Protein AF-A0A7S2VWP5-F1 (afdb_monomer_lite)

Structure (mmCIF, N/CA/C/O backbone):
data_AF-A0A7S2VWP5-F1
#
_entry.id   AF-A0A7S2VWP5-F1
#
loop_
_atom_site.group_PDB
_atom_site.id
_atom_site.type_symbol
_atom_site.label_atom_id
_atom_site.label_alt_id
_atom_site.label_comp_id
_atom_site.label_asym_id
_atom_site.label_entity_id
_atom_site.label_seq_id
_atom_site.pdbx_PDB_ins_code
_atom_site.Cartn_x
_atom_site.Cartn_y
_atom_site.Cartn_z
_atom_site.occupancy
_atom_site.B_iso_or_equiv
_atom_site.auth_seq_id
_atom_site.auth_comp_id
_atom_site.auth_asym_id
_atom_site.auth_atom_id
_atom_site.pdbx_PDB_model_num
ATOM 1 N N . ALA A 1 1 ? -21.764 -23.807 21.136 1.00 61.16 1 ALA A N 1
ATOM 2 C CA . ALA A 1 1 ? -20.560 -23.371 21.882 1.00 61.16 1 ALA A CA 1
ATOM 3 C C . ALA A 1 1 ? -19.356 -23.056 20.977 1.00 61.16 1 ALA A C 1
ATOM 5 O O . ALA A 1 1 ? -19.237 -21.916 20.559 1.00 61.16 1 ALA A O 1
ATOM 6 N N . GLN A 1 2 ? -18.467 -24.003 20.623 1.00 62.91 2 GLN A N 1
ATOM 7 C CA . GLN A 1 2 ? -17.215 -23.673 19.894 1.00 62.91 2 GLN A CA 1
ATOM 8 C C . GLN A 1 2 ? -17.427 -23.102 18.478 1.00 62.91 2 GLN A C 1
ATOM 10 O O . GLN A 1 2 ? -16.703 -22.196 18.070 1.00 62.91 2 GLN A O 1
ATOM 15 N N . LYS A 1 3 ? -18.418 -23.611 17.729 1.00 72.19 3 LYS A N 1
ATOM 16 C CA . LYS A 1 3 ? -18.753 -23.098 16.387 1.00 72.19 3 LYS A CA 1
ATOM 17 C C . LYS A 1 3 ? -19.324 -21.675 16.440 1.00 72.19 3 LYS A C 1
ATOM 19 O O . LYS A 1 3 ? -18.819 -20.809 15.739 1.00 72.19 3 LYS A O 1
ATOM 24 N N . GLU A 1 4 ? -20.276 -21.422 17.338 1.00 74.62 4 GLU A N 1
ATOM 25 C CA . GLU A 1 4 ? -20.843 -20.080 17.562 1.00 74.62 4 GLU A CA 1
ATOM 26 C C . GLU A 1 4 ? -19.784 -19.079 18.028 1.00 74.62 4 GLU A C 1
ATOM 28 O O . GLU A 1 4 ? -19.707 -17.979 17.497 1.00 74.62 4 GLU A O 1
ATOM 33 N N . GLY A 1 5 ? -18.904 -19.464 18.960 1.00 75.06 5 GLY A N 1
ATOM 34 C CA . GLY A 1 5 ? -17.819 -18.588 19.411 1.00 75.06 5 GLY A CA 1
ATOM 35 C C . GLY A 1 5 ? -16.873 -18.181 18.276 1.00 75.06 5 GLY A C 1
ATOM 36 O O . GLY A 1 5 ? -16.405 -17.043 18.230 1.00 75.06 5 GLY A O 1
ATOM 37 N N . ARG A 1 6 ? -16.634 -19.081 17.313 1.00 77.75 6 ARG A N 1
ATOM 38 C CA . ARG A 1 6 ? -15.824 -18.791 16.124 1.00 77.75 6 ARG A CA 1
ATOM 39 C C . ARG A 1 6 ? -16.528 -17.833 15.164 1.00 77.75 6 ARG A C 1
ATOM 41 O O . ARG A 1 6 ? -15.867 -16.950 14.628 1.00 77.75 6 ARG A O 1
ATOM 48 N N . GLU A 1 7 ? -17.834 -17.978 14.958 1.00 81.88 7 GLU A N 1
ATOM 49 C CA . GLU A 1 7 ? -18.623 -17.056 14.128 1.00 81.88 7 GLU A CA 1
ATOM 50 C C . GLU A 1 7 ? -18.705 -15.657 14.745 1.00 81.88 7 GLU A C 1
ATOM 52 O O . GLU A 1 7 ? -18.471 -14.662 14.056 1.00 81.88 7 GLU A O 1
ATOM 57 N N . ILE A 1 8 ? -18.944 -15.585 16.056 1.00 81.06 8 ILE A N 1
ATOM 58 C CA . ILE A 1 8 ? -18.982 -14.334 16.817 1.00 81.06 8 ILE A CA 1
ATOM 59 C C . ILE A 1 8 ? -17.625 -13.614 16.727 1.00 81.06 8 ILE A C 1
ATOM 61 O O . ILE A 1 8 ? -17.580 -12.419 16.434 1.00 81.06 8 ILE A O 1
ATOM 65 N N . GLY A 1 9 ? -16.510 -14.331 16.912 1.00 78.56 9 GLY A N 1
ATOM 66 C CA . GLY A 1 9 ? -15.163 -13.761 16.778 1.00 78.56 9 GLY A CA 1
ATOM 67 C C . GLY A 1 9 ? -14.791 -13.371 15.339 1.00 78.56 9 GLY A C 1
ATOM 68 O O . GLY A 1 9 ? -14.166 -12.334 15.112 1.00 78.56 9 GLY A O 1
ATOM 69 N N . ALA A 1 10 ? -15.206 -14.156 14.340 1.00 80.19 10 ALA A N 1
ATOM 70 C CA . ALA A 1 10 ? -14.965 -13.839 12.930 1.00 80.19 10 ALA A CA 1
ATOM 71 C C . ALA A 1 10 ? -15.691 -12.556 12.499 1.00 80.19 10 ALA A C 1
ATOM 73 O O . ALA A 1 10 ? -15.147 -11.756 11.737 1.00 80.19 10 ALA A O 1
ATOM 74 N N . ARG A 1 11 ? -16.893 -12.318 13.030 1.00 81.75 11 ARG A N 1
ATOM 75 C CA . ARG A 1 11 ? -17.675 -11.105 12.766 1.00 81.75 11 ARG A CA 1
ATOM 76 C C . ARG A 1 11 ? -17.042 -9.840 13.336 1.00 81.75 11 ARG A C 1
ATOM 78 O O . ARG A 1 11 ? -17.094 -8.815 12.663 1.00 81.75 11 ARG A O 1
ATOM 85 N N . LEU A 1 12 ? -16.365 -9.916 14.485 1.00 81.00 12 LEU A N 1
ATOM 86 C CA . LEU A 1 12 ? -15.546 -8.804 14.989 1.00 81.00 12 LEU A CA 1
ATOM 87 C C . LEU A 1 12 ? -14.451 -8.423 13.981 1.00 81.00 12 LEU A C 1
ATOM 89 O O . LEU A 1 12 ? -14.233 -7.246 13.732 1.00 81.00 12 LEU A O 1
ATOM 93 N N . THR A 1 13 ? -13.813 -9.414 13.349 1.00 77.50 13 THR A N 1
ATOM 94 C CA . THR A 1 13 ? -12.751 -9.179 12.351 1.00 77.50 13 THR A CA 1
ATOM 95 C C . THR A 1 13 ? -13.294 -8.551 11.060 1.00 77.50 13 THR A C 1
ATOM 97 O O . THR A 1 13 ? -12.594 -7.779 10.416 1.00 77.50 13 THR A O 1
ATOM 100 N N . GLN A 1 14 ? -14.538 -8.853 10.679 1.00 77.19 14 GLN A N 1
ATOM 101 C CA . GLN A 1 14 ? -15.199 -8.209 9.537 1.00 77.19 14 GLN A CA 1
ATOM 102 C C . GLN A 1 14 ? -15.573 -6.758 9.852 1.00 77.19 14 GLN A C 1
ATOM 104 O O . GLN A 1 14 ? -15.210 -5.861 9.102 1.00 77.19 14 GLN A O 1
ATOM 109 N N . LEU A 1 15 ? -16.229 -6.519 10.991 1.00 78.25 15 LEU A N 1
ATOM 110 C CA . LEU A 1 15 ? -16.628 -5.175 11.428 1.00 78.25 15 LEU A CA 1
ATOM 111 C C . LEU A 1 15 ? -15.424 -4.268 11.714 1.00 78.25 15 LEU A C 1
ATOM 113 O O . LEU A 1 15 ? -15.508 -3.055 11.559 1.00 78.25 15 LEU A O 1
ATOM 117 N N . TYR A 1 16 ? -14.292 -4.868 12.076 1.00 74.69 16 TYR A N 1
ATOM 118 C CA . TYR A 1 16 ? -12.991 -4.221 12.190 1.00 74.69 16 TYR A CA 1
ATOM 119 C C . TYR A 1 16 ? -12.497 -3.592 10.873 1.00 74.69 16 TYR A C 1
ATOM 121 O O . TYR A 1 16 ? -11.803 -2.582 10.927 1.00 74.69 16 TYR A O 1
ATOM 129 N N . ILE A 1 17 ? -12.849 -4.138 9.700 1.00 69.62 17 ILE A N 1
ATOM 130 C CA . ILE A 1 17 ? -12.459 -3.560 8.396 1.00 69.62 17 ILE A CA 1
ATOM 131 C C . ILE A 1 17 ? -13.235 -2.263 8.118 1.00 69.62 17 ILE A C 1
ATOM 133 O O . ILE A 1 17 ? -12.687 -1.336 7.527 1.00 69.62 17 ILE A O 1
ATOM 137 N N . ASP A 1 18 ? -14.481 -2.189 8.588 1.00 75.25 18 ASP A N 1
ATOM 138 C CA . ASP A 1 18 ? -15.403 -1.077 8.326 1.00 75.25 18 ASP A CA 1
ATOM 139 C C . ASP A 1 18 ? -15.371 0.018 9.412 1.00 75.25 18 ASP A C 1
ATOM 141 O O . ASP A 1 18 ? -16.079 1.024 9.311 1.00 75.25 18 ASP A O 1
ATOM 145 N N . ALA A 1 19 ? -14.609 -0.174 10.490 1.00 75.75 19 ALA A N 1
ATOM 146 C CA . ALA A 1 19 ? -14.564 0.734 11.634 1.00 75.75 19 ALA A CA 1
ATOM 147 C C . ALA A 1 19 ? -13.360 1.685 11.583 1.00 75.75 19 ALA A C 1
ATOM 149 O O . ALA A 1 19 ? -12.263 1.310 11.171 1.00 75.75 19 ALA A O 1
ATOM 150 N N . VAL A 1 20 ? -13.555 2.921 12.057 1.00 73.38 20 VAL A N 1
ATOM 151 C CA . VAL A 1 20 ? -12.504 3.953 12.091 1.00 73.38 20 VAL A CA 1
ATOM 152 C C . VAL A 1 20 ? -11.667 3.864 13.370 1.00 73.38 20 VAL A C 1
ATOM 154 O O . VAL A 1 20 ? -10.513 4.291 13.383 1.00 73.38 20 VAL A O 1
ATOM 157 N N . SER A 1 21 ? -12.211 3.277 14.442 1.00 78.75 21 SER A N 1
ATOM 158 C CA . SER A 1 21 ? -11.509 3.025 15.710 1.00 78.75 21 SER A CA 1
ATOM 159 C C . SER A 1 21 ? -11.767 1.607 16.238 1.00 78.75 21 SER A C 1
ATOM 161 O O . SER A 1 21 ? -12.777 0.983 15.912 1.00 78.75 21 SER A O 1
ATOM 163 N N . ALA A 1 22 ? -10.856 1.095 17.073 1.00 80.94 22 ALA A N 1
ATOM 164 C CA . ALA A 1 22 ? -11.015 -0.207 17.720 1.00 80.94 22 ALA A CA 1
ATOM 165 C C . ALA A 1 22 ? -12.223 -0.208 18.669 1.00 80.94 22 ALA A C 1
ATOM 167 O O . ALA A 1 22 ? -12.958 -1.189 18.713 1.00 80.94 22 ALA A O 1
ATOM 168 N N . ASP A 1 23 ? -12.463 0.905 19.367 1.00 82.81 23 ASP A N 1
ATOM 169 C CA . ASP A 1 23 ? -13.655 1.101 20.193 1.00 82.81 23 ASP A CA 1
ATOM 170 C C . ASP A 1 23 ? -14.940 1.039 19.362 1.00 82.81 23 ASP A C 1
ATOM 172 O O . ASP A 1 23 ? -15.860 0.309 19.717 1.00 82.81 23 ASP A O 1
ATOM 176 N N . GLU A 1 24 ? -14.980 1.705 18.205 1.00 85.44 24 GLU A N 1
ATOM 177 C CA . GLU A 1 24 ? -16.135 1.653 17.301 1.00 85.44 24 GLU A CA 1
ATOM 178 C C . GLU A 1 24 ? -16.368 0.242 16.736 1.00 85.44 24 GLU A C 1
ATOM 180 O O . GLU A 1 24 ? -17.514 -0.195 16.615 1.00 85.44 24 GLU A O 1
ATOM 185 N N . ALA A 1 25 ? -15.299 -0.493 16.408 1.00 83.94 25 ALA A N 1
ATOM 186 C CA . ALA A 1 25 ? -15.395 -1.877 15.942 1.00 83.94 25 ALA A CA 1
ATOM 187 C C . ALA A 1 25 ? -16.018 -2.784 17.010 1.00 83.94 25 ALA A C 1
ATOM 189 O O . ALA A 1 25 ? -16.896 -3.598 16.709 1.00 83.94 25 ALA A O 1
ATOM 190 N N . VAL A 1 26 ? -15.579 -2.621 18.262 1.00 85.50 26 VAL A N 1
ATOM 191 C CA . VAL A 1 26 ? -16.114 -3.364 19.403 1.00 85.50 26 VAL A CA 1
ATOM 192 C C . VAL A 1 26 ? -17.553 -2.946 19.674 1.00 85.50 26 VAL A C 1
ATOM 194 O O . VAL A 1 26 ? -18.400 -3.821 19.802 1.00 85.50 26 VAL A O 1
ATOM 197 N N . ASP A 1 27 ? -17.880 -1.656 19.663 1.00 84.94 27 ASP A N 1
ATOM 198 C CA . ASP A 1 27 ? -19.249 -1.183 19.881 1.00 84.94 27 ASP A CA 1
ATOM 199 C C . ASP A 1 27 ? -20.214 -1.735 18.814 1.00 84.94 27 ASP A C 1
ATOM 201 O O . ASP A 1 27 ? -21.252 -2.307 19.161 1.00 84.94 27 ASP A O 1
ATOM 205 N N . LYS A 1 28 ? -19.840 -1.699 17.526 1.00 84.69 28 LYS A N 1
ATOM 206 C CA . LYS A 1 28 ? -20.619 -2.328 16.439 1.00 84.69 28 LYS A CA 1
ATOM 207 C C . LYS A 1 28 ? -20.766 -3.840 16.627 1.00 84.69 28 LYS A C 1
ATOM 209 O O . LYS A 1 28 ? -21.840 -4.385 16.382 1.00 84.69 28 LYS A O 1
ATOM 214 N N . TRP A 1 29 ? -19.712 -4.524 17.071 1.00 87.00 29 TRP A N 1
ATOM 215 C CA . TRP A 1 29 ? -19.749 -5.963 17.335 1.00 87.00 29 TRP A CA 1
ATOM 216 C C . TRP A 1 29 ? -20.660 -6.319 18.513 1.00 87.00 29 TRP A C 1
ATOM 218 O O . TRP A 1 29 ? -21.445 -7.260 18.414 1.00 87.00 29 TRP A O 1
ATOM 228 N N . THR A 1 30 ? -20.622 -5.538 19.593 1.00 84.50 30 THR A N 1
ATOM 229 C CA . THR A 1 30 ? -21.516 -5.731 20.743 1.00 84.50 30 THR A CA 1
ATOM 230 C C . THR A 1 30 ? -22.974 -5.465 20.393 1.00 84.50 30 THR A C 1
ATOM 232 O O . THR A 1 30 ? -23.841 -6.215 20.827 1.00 84.50 30 THR A O 1
ATOM 235 N N . GLY A 1 31 ? -23.249 -4.471 19.542 1.00 83.19 31 GLY A N 1
ATOM 236 C CA . GLY A 1 31 ? -24.597 -4.212 19.034 1.00 83.19 31 GLY A CA 1
ATOM 237 C C . GLY A 1 31 ? -25.116 -5.294 18.081 1.00 83.19 31 GLY A C 1
ATOM 238 O O . GLY A 1 31 ? -26.323 -5.485 17.969 1.00 83.19 31 GLY A O 1
ATOM 239 N N . ALA A 1 32 ? -24.224 -6.030 17.411 1.00 84.06 32 ALA A N 1
ATOM 240 C CA . ALA A 1 32 ? -24.596 -7.123 16.514 1.00 84.06 32 ALA A CA 1
ATOM 241 C C . ALA A 1 32 ? -24.944 -8.430 17.252 1.00 84.06 32 ALA A C 1
ATOM 243 O O . ALA A 1 32 ? -25.645 -9.273 16.690 1.00 84.06 32 ALA A O 1
ATOM 244 N N . PHE A 1 33 ? -24.467 -8.613 18.491 1.00 84.62 33 PHE A N 1
ATOM 245 C CA . PHE A 1 33 ? -24.654 -9.843 19.262 1.00 84.62 33 PHE A CA 1
ATOM 246 C C . PHE A 1 33 ? -25.148 -9.556 20.689 1.00 84.62 33 PHE A C 1
ATOM 248 O O . PHE A 1 33 ? -24.328 -9.292 21.572 1.00 84.62 33 PHE A O 1
ATOM 255 N N . PRO A 1 34 ? -26.456 -9.713 20.973 1.00 79.81 34 PRO A N 1
ATOM 256 C CA . PRO A 1 34 ? -27.006 -9.463 22.310 1.00 79.81 34 PRO A CA 1
ATOM 257 C C . PRO A 1 34 ? -26.382 -10.365 23.391 1.00 79.81 34 PRO A C 1
ATOM 259 O O . PRO A 1 34 ? -26.144 -9.918 24.505 1.00 79.81 34 PRO A O 1
ATOM 262 N N . VAL A 1 35 ? -25.983 -11.594 23.038 1.00 81.56 35 VAL A N 1
ATOM 263 C CA . VAL A 1 35 ? -25.273 -12.525 23.943 1.00 81.56 35 VAL A CA 1
ATOM 264 C C . VAL A 1 35 ? -23.940 -11.951 24.441 1.00 81.56 35 VAL A C 1
ATOM 266 O O . VAL A 1 35 ? -23.551 -12.149 25.589 1.00 81.56 35 VAL A O 1
ATOM 269 N N . VAL A 1 36 ? -23.222 -11.231 23.577 1.00 81.81 36 VAL A N 1
ATOM 270 C CA . VAL A 1 36 ? -21.953 -10.583 23.931 1.00 81.81 36 VAL A CA 1
ATOM 271 C C . VAL A 1 36 ? -22.214 -9.344 24.785 1.00 81.81 36 VAL A C 1
ATOM 273 O O . VAL A 1 36 ? -21.458 -9.064 25.713 1.00 81.81 36 VAL A O 1
ATOM 276 N N . GLN A 1 37 ? -23.289 -8.617 24.488 1.00 83.00 37 GLN A N 1
ATOM 277 C CA . GLN A 1 37 ? -23.702 -7.441 25.242 1.00 83.00 37 GLN A CA 1
ATOM 278 C C . GLN A 1 37 ? -24.067 -7.790 26.692 1.00 83.00 37 GLN A C 1
ATOM 280 O O . GLN A 1 37 ? -23.581 -7.125 27.607 1.00 83.00 37 GLN A O 1
ATOM 285 N N . ASP A 1 38 ? -24.849 -8.850 26.905 1.00 83.25 38 ASP A N 1
ATOM 286 C CA . ASP A 1 38 ? -25.200 -9.337 28.244 1.00 83.25 38 ASP A CA 1
ATOM 287 C C . ASP A 1 38 ? -23.945 -9.777 29.012 1.00 83.25 38 ASP A C 1
ATOM 289 O O . ASP A 1 38 ? -23.725 -9.369 30.151 1.00 83.25 38 ASP A O 1
ATOM 293 N N . PHE A 1 39 ? -23.036 -10.495 28.346 1.00 85.06 39 PHE A N 1
ATOM 294 C CA . PHE A 1 39 ? -21.768 -10.909 28.946 1.00 85.06 39 PHE A CA 1
ATOM 295 C C . PHE A 1 39 ? -20.871 -9.727 29.352 1.00 85.06 39 PHE A C 1
ATOM 297 O O . PHE A 1 39 ? -20.251 -9.760 30.415 1.00 85.06 39 PHE A O 1
ATOM 304 N N . ILE A 1 40 ? -20.801 -8.674 28.530 1.00 83.94 40 ILE A N 1
ATOM 305 C CA . ILE A 1 40 ? -20.053 -7.442 28.839 1.00 83.94 40 ILE A CA 1
ATOM 306 C C . ILE A 1 40 ? -20.691 -6.678 29.994 1.00 83.94 40 ILE A C 1
ATOM 308 O O . ILE A 1 40 ? -19.976 -6.079 30.798 1.00 83.94 40 ILE A O 1
ATOM 312 N N . ARG A 1 41 ? -22.023 -6.687 30.081 1.00 82.38 41 ARG A N 1
ATOM 313 C CA . ARG A 1 41 ? -22.749 -6.050 31.178 1.00 82.38 41 ARG A CA 1
ATOM 314 C C . ARG A 1 41 ? -22.419 -6.714 32.512 1.00 82.38 41 ARG A C 1
ATOM 316 O O . ARG A 1 41 ? -22.185 -6.008 33.489 1.00 82.38 41 ARG A O 1
ATOM 323 N N . ASP A 1 42 ? -22.324 -8.039 32.515 1.00 85.50 42 ASP A N 1
ATOM 324 C CA . ASP A 1 42 ? -21.932 -8.819 33.690 1.00 85.50 42 ASP A CA 1
ATOM 325 C C . ASP A 1 42 ? -20.422 -8.723 33.977 1.00 85.50 42 ASP A C 1
ATOM 327 O O . ASP A 1 42 ? -19.987 -8.825 35.122 1.00 85.50 42 ASP A O 1
ATOM 331 N N . ASN A 1 43 ? -19.605 -8.489 32.944 1.00 81.69 43 ASN A N 1
ATOM 332 C CA . ASN A 1 43 ? -18.146 -8.435 33.023 1.00 81.69 43 ASN A CA 1
ATOM 333 C C . ASN A 1 43 ? -17.589 -7.164 32.367 1.00 81.69 43 ASN A C 1
ATOM 335 O O . ASN A 1 43 ? -17.039 -7.202 31.264 1.00 81.69 43 ASN A O 1
ATOM 339 N N . MET A 1 44 ? -17.643 -6.037 33.086 1.00 80.25 44 MET A N 1
ATOM 340 C CA . MET A 1 44 ? -17.152 -4.730 32.610 1.00 80.25 44 MET A CA 1
ATOM 341 C C . MET A 1 44 ? -15.702 -4.748 32.090 1.00 80.25 44 MET A C 1
ATOM 343 O O . MET A 1 44 ? -15.360 -3.994 31.179 1.00 80.25 44 MET A O 1
ATOM 347 N N . TRP A 1 45 ? -14.844 -5.619 32.633 1.00 86.19 45 TRP A N 1
ATOM 348 C CA . TRP A 1 45 ? -13.445 -5.755 32.210 1.00 86.19 45 TRP A CA 1
ATOM 349 C C . TRP A 1 45 ? -13.298 -6.314 30.786 1.00 86.19 45 TRP A C 1
ATOM 351 O O . TRP A 1 45 ? -12.308 -6.030 30.105 1.00 86.19 45 TRP A O 1
ATOM 361 N N . PHE A 1 46 ? -14.278 -7.094 30.317 1.00 87.06 46 PHE A N 1
ATOM 362 C CA . PHE A 1 46 ? -14.196 -7.793 29.040 1.00 87.06 46 PHE A CA 1
ATOM 363 C C . PHE A 1 46 ? -14.204 -6.823 27.858 1.00 87.06 46 PHE A C 1
ATOM 365 O O . PHE A 1 46 ? -13.464 -7.033 26.898 1.00 87.06 46 PHE A O 1
ATOM 372 N N . LYS A 1 47 ? -14.948 -5.709 27.947 1.00 85.25 47 LYS A N 1
ATOM 373 C CA . LYS A 1 47 ? -14.942 -4.673 26.902 1.00 85.25 47 LYS A CA 1
ATOM 374 C C . LYS A 1 47 ? -13.526 -4.141 26.664 1.00 85.25 47 LYS A C 1
ATOM 376 O O . LYS A 1 47 ? -13.024 -4.207 25.544 1.00 85.25 47 LYS A O 1
ATOM 381 N N . SER A 1 48 ? -12.853 -3.690 27.723 1.00 86.62 48 SER A N 1
ATOM 382 C CA . SER A 1 48 ? -11.488 -3.148 27.644 1.00 86.62 48 SER A CA 1
ATOM 383 C C . SER A 1 48 ? -10.471 -4.178 27.143 1.00 86.62 48 SER A C 1
ATOM 385 O O . SER A 1 48 ? -9.533 -3.838 26.415 1.00 86.62 48 SER A O 1
ATOM 387 N N . PHE A 1 49 ? -10.666 -5.451 27.491 1.00 88.38 49 PHE A N 1
ATOM 388 C CA . PHE A 1 49 ? -9.851 -6.550 26.984 1.00 88.38 49 PHE A CA 1
ATOM 389 C C . PHE A 1 49 ? -10.013 -6.740 25.467 1.00 88.38 49 PHE A C 1
ATOM 391 O O . PHE A 1 49 ? -9.015 -6.792 24.747 1.00 88.38 49 PHE A O 1
ATOM 398 N N . VAL A 1 50 ? -11.250 -6.779 24.959 1.00 87.50 50 VAL A N 1
ATOM 399 C CA . VAL A 1 50 ? -11.514 -6.944 23.519 1.00 87.50 50 VAL A CA 1
ATOM 400 C C . VAL A 1 50 ? -11.031 -5.729 22.720 1.00 87.50 50 VAL A C 1
ATOM 402 O O . VAL A 1 50 ? -10.450 -5.904 21.648 1.00 87.50 50 VAL A O 1
ATOM 405 N N . VAL A 1 51 ? -11.171 -4.508 23.248 1.00 88.31 51 VAL A N 1
ATOM 406 C CA . VAL A 1 51 ? -10.595 -3.298 22.630 1.00 88.31 51 VAL A CA 1
ATOM 407 C C . VAL A 1 51 ? -9.073 -3.424 22.513 1.00 88.31 51 VAL A C 1
ATOM 409 O O . VAL A 1 51 ? -8.509 -3.204 21.441 1.00 88.31 51 VAL A O 1
ATOM 412 N N . SER A 1 52 ? -8.402 -3.879 23.576 1.00 88.06 52 SER A N 1
ATOM 413 C CA . SER A 1 52 ? -6.949 -4.095 23.575 1.00 88.06 52 SER A CA 1
ATOM 414 C C . SER A 1 52 ? -6.513 -5.158 22.559 1.00 88.06 52 SER A C 1
ATOM 416 O O . SER A 1 52 ? -5.536 -4.957 21.835 1.00 88.06 52 SER A O 1
ATOM 418 N N . LEU A 1 53 ? -7.249 -6.270 22.451 1.00 87.56 53 LEU A N 1
ATOM 419 C CA . LEU A 1 53 ? -7.005 -7.296 21.431 1.00 87.56 53 LEU A CA 1
ATOM 420 C C . LEU A 1 53 ? -7.187 -6.748 20.013 1.00 87.56 53 LEU A C 1
ATOM 422 O O . LEU A 1 53 ? -6.370 -7.026 19.135 1.00 87.56 53 LEU A O 1
ATOM 426 N N . THR A 1 54 ? -8.227 -5.945 19.798 1.00 85.31 54 THR A N 1
ATOM 427 C CA . THR A 1 54 ? -8.527 -5.334 18.499 1.00 85.31 54 THR A CA 1
ATOM 428 C C . THR A 1 54 ? -7.413 -4.368 18.084 1.00 85.31 54 THR A C 1
ATOM 430 O O . THR A 1 54 ? -6.954 -4.415 16.944 1.00 85.31 54 THR A O 1
ATOM 433 N N . LEU A 1 55 ? -6.874 -3.578 19.021 1.00 84.94 55 LEU A N 1
ATOM 434 C CA . LEU A 1 55 ? -5.702 -2.721 18.794 1.00 84.94 55 LEU A CA 1
ATOM 435 C C . LEU A 1 55 ? -4.436 -3.523 18.448 1.00 84.94 55 LEU A C 1
ATOM 437 O O . LEU A 1 55 ? -3.701 -3.163 17.524 1.00 84.94 55 LEU A O 1
ATOM 441 N N . GLN A 1 56 ? -4.170 -4.622 19.162 1.00 84.69 56 GLN A N 1
ATOM 442 C CA . GLN A 1 56 ? -3.029 -5.495 18.864 1.00 84.69 56 GLN A CA 1
ATOM 443 C C . GLN A 1 56 ? -3.155 -6.151 17.485 1.00 84.69 56 GLN A C 1
ATOM 445 O O . GLN A 1 56 ? -2.173 -6.210 16.736 1.00 84.69 56 GLN A O 1
ATOM 450 N N . LEU A 1 57 ? -4.361 -6.605 17.129 1.00 83.06 57 LEU A N 1
ATOM 451 C CA . LEU A 1 57 ? -4.662 -7.123 15.800 1.00 83.06 57 LEU A CA 1
ATOM 452 C C . LEU A 1 57 ? -4.403 -6.049 14.740 1.00 83.06 57 LEU A C 1
ATOM 454 O O . LEU A 1 57 ? -3.739 -6.339 13.745 1.00 83.06 57 LEU A O 1
ATOM 458 N N . TRP A 1 58 ? -4.817 -4.805 14.997 1.00 79.62 58 TRP A N 1
ATOM 459 C CA . TRP A 1 58 ? -4.597 -3.685 14.084 1.00 79.62 58 TRP A CA 1
ATOM 460 C C . TRP A 1 58 ? -3.131 -3.450 13.783 1.00 79.62 58 TRP A C 1
ATOM 462 O O . TRP A 1 58 ? -2.722 -3.390 12.624 1.00 79.62 58 TRP A O 1
ATOM 472 N N . ARG A 1 59 ? -2.319 -3.391 14.838 1.00 78.56 59 ARG A N 1
ATOM 473 C CA . ARG A 1 59 ? -0.877 -3.212 14.711 1.00 78.56 59 ARG A CA 1
ATOM 474 C C . ARG A 1 59 ? -0.244 -4.359 13.925 1.00 78.56 59 ARG A C 1
ATOM 476 O O . ARG A 1 59 ? 0.599 -4.115 13.068 1.00 78.56 59 ARG A O 1
ATOM 483 N N . LYS A 1 60 ? -0.661 -5.604 14.169 1.00 80.38 60 LYS A N 1
ATOM 484 C CA . LYS A 1 60 ? -0.146 -6.778 13.448 1.00 80.38 60 LYS A CA 1
ATOM 485 C C . LYS A 1 60 ? -0.540 -6.768 11.968 1.00 80.38 60 LYS A C 1
ATOM 487 O O . LYS A 1 60 ? 0.301 -7.046 11.113 1.00 80.38 60 LYS A O 1
ATOM 492 N N . VAL A 1 61 ? -1.790 -6.426 11.655 1.00 75.44 61 VAL A N 1
ATOM 493 C CA . VAL A 1 61 ? -2.278 -6.312 10.273 1.00 75.44 61 VAL A CA 1
ATOM 494 C C . VAL A 1 61 ? -1.555 -5.180 9.543 1.00 75.44 61 VAL A C 1
ATOM 496 O O . VAL A 1 61 ? -1.040 -5.421 8.452 1.00 75.44 61 VAL A O 1
ATOM 499 N N . ALA A 1 62 ? -1.421 -4.001 10.158 1.00 74.12 62 ALA A N 1
ATOM 500 C CA . ALA A 1 62 ? -0.679 -2.872 9.594 1.00 74.12 62 ALA A CA 1
ATOM 501 C C . ALA A 1 62 ? 0.775 -3.253 9.283 1.00 74.12 62 ALA A C 1
ATOM 503 O O . ALA A 1 62 ? 1.225 -3.064 8.156 1.00 74.12 62 ALA A O 1
ATOM 504 N N . LEU A 1 63 ? 1.471 -3.896 10.225 1.00 73.94 63 LEU A N 1
ATOM 505 C CA . LEU A 1 63 ? 2.833 -4.395 10.010 1.00 73.94 63 LEU A CA 1
ATOM 506 C C . LEU A 1 63 ? 2.914 -5.399 8.851 1.00 73.94 63 LEU A C 1
ATOM 508 O O . LEU A 1 63 ? 3.848 -5.344 8.060 1.00 73.94 63 LEU A O 1
ATOM 512 N N . SER A 1 64 ? 1.932 -6.294 8.707 1.00 75.31 64 SER A N 1
ATOM 513 C CA . SER A 1 64 ? 1.914 -7.272 7.608 1.00 75.31 64 SER A CA 1
ATOM 514 C C . SER A 1 64 ? 1.691 -6.637 6.231 1.00 75.31 64 SER A C 1
ATOM 516 O O . SER A 1 64 ? 2.220 -7.114 5.226 1.00 75.31 64 SER A O 1
ATOM 518 N N . VAL A 1 65 ? 0.879 -5.578 6.164 1.00 76.94 65 VAL A N 1
ATOM 519 C CA . VAL A 1 65 ? 0.638 -4.826 4.928 1.00 76.94 65 VAL A CA 1
ATOM 520 C C . VAL A 1 65 ? 1.885 -4.019 4.589 1.00 76.94 65 VAL A C 1
ATOM 522 O O . VAL A 1 65 ? 2.383 -4.132 3.475 1.00 76.94 65 VAL A O 1
ATOM 525 N N . GLN A 1 66 ? 2.448 -3.304 5.566 1.00 73.19 66 GLN A N 1
ATOM 526 C CA . GLN A 1 66 ? 3.699 -2.562 5.419 1.00 73.19 66 GLN A CA 1
ATOM 527 C C . GLN A 1 66 ? 4.844 -3.462 4.941 1.00 73.19 66 GLN A C 1
ATOM 529 O O . GLN A 1 66 ? 5.499 -3.136 3.958 1.00 73.19 66 GLN A O 1
ATOM 534 N N . ALA A 1 67 ? 5.052 -4.617 5.580 1.00 73.06 67 ALA A N 1
ATOM 535 C CA . ALA A 1 67 ? 6.110 -5.554 5.210 1.00 73.06 67 ALA A CA 1
ATOM 536 C C . ALA A 1 67 ? 5.976 -6.039 3.759 1.00 73.06 67 ALA A C 1
ATOM 538 O O . ALA A 1 67 ? 6.955 -6.024 3.020 1.00 73.06 67 ALA A O 1
ATOM 539 N N . ARG A 1 68 ? 4.765 -6.413 3.323 1.00 79.06 68 ARG A N 1
ATOM 540 C CA . ARG A 1 68 ? 4.517 -6.846 1.937 1.00 79.06 68 ARG A CA 1
ATOM 541 C C . ARG A 1 68 ? 4.745 -5.724 0.929 1.00 79.06 68 ARG A C 1
ATOM 543 O O . ARG A 1 68 ? 5.331 -5.963 -0.120 1.00 79.06 68 ARG A O 1
ATOM 550 N N . VAL A 1 69 ? 4.299 -4.515 1.254 1.00 75.75 69 VAL A N 1
ATOM 551 C CA . VAL A 1 69 ? 4.437 -3.341 0.387 1.00 75.75 69 VAL A CA 1
ATOM 552 C C . VAL A 1 69 ? 5.907 -2.929 0.243 1.00 75.75 69 VAL A C 1
ATOM 554 O O . VAL A 1 69 ? 6.365 -2.725 -0.878 1.00 75.75 69 VAL A O 1
ATOM 557 N N . TYR A 1 70 ? 6.674 -2.885 1.337 1.00 73.31 70 TYR A N 1
ATOM 558 C CA . TYR A 1 70 ? 8.113 -2.601 1.284 1.00 73.31 70 TYR A CA 1
ATOM 559 C C . TYR A 1 70 ? 8.897 -3.689 0.555 1.00 73.31 70 TYR A C 1
ATOM 561 O O . TYR A 1 70 ? 9.758 -3.370 -0.259 1.00 73.31 70 TYR A O 1
ATOM 569 N N . PHE A 1 71 ? 8.588 -4.960 0.813 1.00 74.62 71 PHE A N 1
ATOM 570 C CA . PHE A 1 71 ? 9.251 -6.071 0.138 1.00 74.62 71 PHE A CA 1
ATOM 571 C C . PHE A 1 71 ? 8.962 -6.063 -1.369 1.00 74.62 71 PHE A C 1
ATOM 573 O O . PHE A 1 71 ? 9.885 -6.168 -2.166 1.00 74.62 71 PHE A O 1
ATOM 580 N N . GLY A 1 72 ? 7.708 -5.836 -1.773 1.00 76.00 72 GLY A N 1
ATOM 581 C CA . GLY A 1 72 ? 7.339 -5.722 -3.187 1.00 76.00 72 GLY A CA 1
ATOM 582 C C . GLY A 1 72 ? 7.974 -4.517 -3.890 1.00 76.00 72 GLY A C 1
ATOM 583 O O . GLY A 1 72 ? 8.380 -4.623 -5.046 1.00 76.00 72 GLY A O 1
ATOM 584 N N . ALA A 1 73 ? 8.107 -3.378 -3.202 1.00 74.69 73 ALA A N 1
ATOM 585 C CA . ALA A 1 73 ? 8.839 -2.227 -3.731 1.00 74.69 73 ALA A CA 1
ATOM 586 C C . ALA A 1 73 ? 10.338 -2.527 -3.885 1.00 74.69 73 ALA A C 1
ATOM 588 O O . ALA A 1 73 ? 10.912 -2.226 -4.927 1.00 74.69 73 ALA A O 1
ATOM 589 N N . PHE A 1 74 ? 10.952 -3.167 -2.886 1.00 73.00 74 PHE A N 1
ATOM 590 C CA . PHE A 1 74 ? 12.358 -3.565 -2.926 1.00 73.00 74 PHE A CA 1
ATOM 591 C C . PHE A 1 74 ? 12.651 -4.532 -4.079 1.00 73.00 74 PHE A C 1
ATOM 593 O O . PHE A 1 74 ? 13.578 -4.296 -4.847 1.00 73.00 74 PHE A O 1
ATOM 600 N N . THR A 1 75 ? 11.833 -5.573 -4.252 1.00 76.69 75 THR A N 1
ATOM 601 C CA . THR A 1 75 ? 11.988 -6.530 -5.357 1.00 76.69 75 THR A CA 1
ATOM 602 C C . THR A 1 75 ? 11.885 -5.857 -6.725 1.00 76.69 75 THR A C 1
ATOM 604 O O . THR A 1 75 ? 12.677 -6.153 -7.605 1.00 76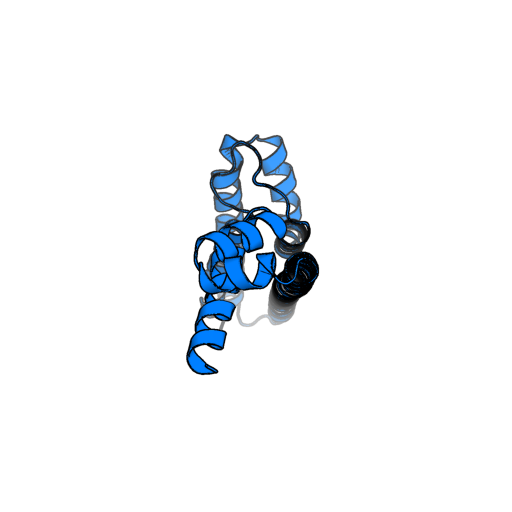.69 75 THR A O 1
ATOM 607 N N . SER A 1 76 ? 10.982 -4.896 -6.893 1.00 75.69 76 SER A N 1
ATOM 608 C CA . SER A 1 76 ? 10.842 -4.158 -8.155 1.00 75.69 76 SER A CA 1
ATOM 609 C C . SER A 1 76 ? 11.987 -3.191 -8.445 1.00 75.69 76 SER A C 1
ATOM 611 O O . SER A 1 76 ? 12.358 -3.005 -9.597 1.00 75.69 76 SER A O 1
ATOM 613 N N . MET A 1 77 ? 12.597 -2.603 -7.415 1.00 72.69 77 MET A N 1
ATOM 614 C CA . MET A 1 77 ? 13.820 -1.820 -7.606 1.00 72.69 77 MET A CA 1
ATOM 615 C C . MET A 1 77 ? 15.002 -2.703 -8.030 1.00 72.69 77 MET A C 1
ATOM 617 O O . MET A 1 77 ? 15.844 -2.257 -8.806 1.00 72.69 77 MET A O 1
ATOM 621 N N . LEU A 1 78 ? 15.076 -3.940 -7.523 1.00 71.88 78 LEU A N 1
ATOM 622 C CA . LEU A 1 78 ? 16.078 -4.917 -7.959 1.00 71.88 78 LEU A CA 1
ATOM 623 C C . LEU A 1 78 ? 15.852 -5.368 -9.403 1.00 71.88 78 LEU A C 1
ATOM 625 O O . LEU A 1 78 ? 16.827 -5.588 -10.118 1.00 71.88 78 LEU A O 1
ATOM 629 N N . ASP A 1 79 ? 14.594 -5.480 -9.822 1.00 75.25 79 ASP A N 1
ATOM 630 C CA . ASP A 1 79 ? 14.228 -5.830 -11.192 1.00 75.25 79 ASP A CA 1
ATOM 631 C C . ASP A 1 79 ? 14.685 -4.749 -12.182 1.00 75.25 79 ASP A C 1
ATOM 633 O O . ASP A 1 79 ? 15.506 -5.022 -13.052 1.00 75.25 79 ASP A O 1
ATOM 637 N N . LEU A 1 80 ? 14.349 -3.479 -11.919 1.00 70.44 80 LEU A N 1
ATOM 638 C CA . LEU A 1 80 ? 14.834 -2.342 -12.713 1.00 70.44 80 LEU A CA 1
ATOM 639 C C . LEU A 1 80 ? 16.373 -2.273 -12.776 1.00 70.44 80 LEU A C 1
ATOM 641 O O . LEU A 1 80 ? 16.955 -1.931 -13.806 1.00 70.44 80 LEU A O 1
ATOM 645 N N . ALA A 1 81 ? 17.058 -2.580 -11.671 1.00 68.62 81 ALA A N 1
ATOM 646 C CA . ALA A 1 81 ? 18.519 -2.633 -11.648 1.00 68.62 81 ALA A CA 1
ATOM 647 C C . ALA A 1 81 ? 19.072 -3.792 -12.496 1.00 68.62 81 ALA A C 1
ATOM 649 O O . ALA A 1 81 ? 20.113 -3.638 -13.140 1.00 68.62 81 ALA A O 1
ATOM 650 N N . SER A 1 82 ? 18.373 -4.928 -12.515 1.00 70.75 82 SER A N 1
ATOM 651 C CA . SER A 1 82 ? 18.718 -6.094 -13.331 1.00 70.75 82 SER A CA 1
ATOM 652 C C . SER A 1 82 ? 18.491 -5.812 -14.818 1.00 70.75 82 SER A C 1
ATOM 654 O O . SER A 1 82 ? 19.370 -6.123 -15.619 1.00 70.75 82 SER A O 1
ATOM 656 N N . ASP A 1 83 ? 17.411 -5.116 -15.183 1.00 65.44 83 ASP A N 1
ATOM 657 C CA . ASP A 1 83 ? 17.145 -4.660 -16.555 1.00 65.44 83 ASP A CA 1
ATOM 658 C C . ASP A 1 83 ? 18.245 -3.731 -17.077 1.00 65.44 83 ASP A C 1
ATOM 660 O O . ASP A 1 83 ? 18.733 -3.887 -18.201 1.00 65.44 83 ASP A O 1
ATOM 664 N N . ILE A 1 84 ? 18.692 -2.778 -16.250 1.00 66.75 84 ILE A N 1
ATOM 665 C CA . ILE A 1 84 ? 19.813 -1.889 -16.585 1.00 66.75 84 ILE A CA 1
ATOM 666 C C . ILE A 1 84 ? 21.099 -2.702 -16.750 1.00 66.75 84 ILE A C 1
ATOM 668 O O . ILE A 1 84 ? 21.822 -2.502 -17.726 1.00 66.75 84 ILE A O 1
ATOM 672 N N . TYR A 1 85 ? 21.379 -3.637 -15.837 1.00 68.12 85 TYR A N 1
ATOM 673 C CA . TYR A 1 85 ? 22.560 -4.496 -15.916 1.00 68.12 85 TYR A CA 1
ATOM 674 C C . TYR A 1 85 ? 22.582 -5.304 -17.219 1.00 68.12 85 TYR A C 1
ATOM 676 O O . TYR A 1 85 ? 23.560 -5.232 -17.967 1.00 68.12 85 TYR A O 1
ATOM 684 N N . VAL A 1 86 ? 21.482 -5.986 -17.543 1.00 65.50 86 VAL A N 1
ATOM 685 C CA . VAL A 1 86 ? 21.327 -6.768 -18.775 1.00 65.50 86 VAL A CA 1
ATOM 686 C C . VAL A 1 86 ? 21.461 -5.871 -20.012 1.00 65.50 86 VAL A C 1
ATOM 688 O O . VAL A 1 86 ? 22.195 -6.209 -20.938 1.00 65.50 86 VAL A O 1
ATOM 691 N N . THR A 1 87 ? 20.863 -4.676 -20.002 1.00 65.06 87 THR A N 1
ATOM 692 C CA . THR A 1 87 ? 20.989 -3.701 -21.101 1.00 65.06 87 THR A CA 1
ATOM 693 C C . THR A 1 87 ? 22.437 -3.237 -21.302 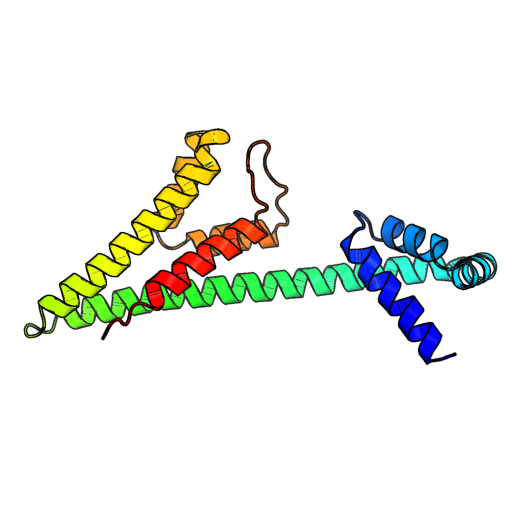1.00 65.06 87 THR A C 1
ATOM 695 O O . THR A 1 87 ? 22.898 -3.122 -22.438 1.00 65.06 87 THR A O 1
ATOM 698 N N . THR A 1 88 ? 23.191 -2.998 -20.222 1.00 59.38 88 THR A N 1
ATOM 699 C CA . THR A 1 88 ? 24.612 -2.613 -20.319 1.00 59.38 88 THR A CA 1
ATOM 700 C C . THR A 1 88 ? 25.513 -3.766 -20.758 1.00 59.38 88 THR A C 1
ATOM 702 O O . THR A 1 88 ? 26.451 -3.534 -21.519 1.00 59.38 88 THR A O 1
ATOM 705 N N . MET A 1 89 ? 25.203 -4.998 -20.340 1.00 61.12 89 MET A N 1
ATOM 706 C CA . MET A 1 89 ? 25.885 -6.216 -20.784 1.00 61.12 89 MET A CA 1
ATOM 707 C C . MET A 1 89 ? 25.701 -6.415 -22.296 1.00 61.12 89 MET A C 1
ATOM 709 O O . MET A 1 89 ? 26.683 -6.597 -23.009 1.00 61.12 89 MET A O 1
ATOM 713 N N . PHE A 1 90 ? 24.470 -6.288 -22.805 1.00 56.44 90 PHE A N 1
ATOM 714 C CA . PHE A 1 90 ? 24.193 -6.381 -24.243 1.00 56.44 90 PHE A CA 1
ATOM 715 C C . PHE A 1 90 ? 24.811 -5.236 -25.052 1.00 56.44 90 PHE A C 1
ATOM 717 O O . PHE A 1 90 ? 25.165 -5.432 -26.209 1.00 56.44 90 PHE A O 1
ATOM 724 N N . SER A 1 91 ? 24.997 -4.053 -24.457 1.00 52.72 91 SER A N 1
ATOM 725 C CA . SER A 1 91 ? 25.666 -2.932 -25.129 1.00 52.72 91 SER A CA 1
ATOM 726 C C . SER A 1 91 ? 27.169 -3.154 -25.347 1.00 52.72 91 SER A C 1
ATOM 728 O O . SER A 1 91 ? 27.765 -2.414 -26.130 1.00 52.72 91 SER A O 1
ATOM 730 N N . TYR A 1 92 ? 27.783 -4.123 -24.663 1.00 53.69 92 TYR A N 1
ATOM 731 C CA . TYR A 1 92 ? 29.182 -4.511 -24.864 1.00 53.69 92 TYR A CA 1
ATOM 732 C C . TYR A 1 92 ? 29.352 -5.640 -25.900 1.00 53.69 92 TYR A C 1
ATOM 734 O O . TYR A 1 92 ? 30.481 -5.886 -26.320 1.00 53.69 92 TYR A O 1
ATOM 742 N N . ASP A 1 93 ? 28.264 -6.299 -26.329 1.00 53.25 93 ASP A N 1
ATOM 743 C CA . ASP A 1 93 ? 28.288 -7.463 -27.227 1.00 53.25 93 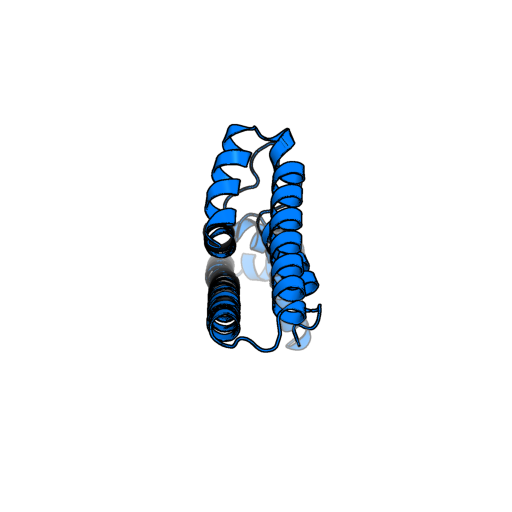ASP A CA 1
ATOM 744 C C . ASP A 1 93 ? 27.654 -7.120 -28.598 1.00 53.25 93 ASP A C 1
ATOM 746 O O . ASP A 1 93 ? 26.441 -6.995 -28.764 1.00 53.25 93 ASP A O 1
ATOM 750 N N . GLU A 1 94 ? 28.498 -6.933 -29.615 1.00 52.19 94 GLU A N 1
ATOM 751 C CA . GLU A 1 94 ? 28.211 -6.253 -30.896 1.00 52.19 94 GLU A CA 1
ATOM 752 C C . GLU A 1 94 ? 27.323 -7.024 -31.909 1.00 52.19 94 GLU A C 1
ATOM 754 O O . GLU A 1 94 ? 27.252 -6.657 -33.081 1.00 52.19 94 GLU A O 1
ATOM 759 N N . THR A 1 95 ? 26.627 -8.098 -31.516 1.00 53.28 95 THR A N 1
ATOM 760 C CA . THR A 1 95 ? 25.979 -9.022 -32.481 1.00 53.28 95 THR A CA 1
ATOM 761 C C . THR A 1 95 ? 24.442 -9.009 -32.511 1.00 53.28 95 THR A C 1
ATOM 763 O O . THR A 1 95 ? 23.855 -9.681 -33.358 1.00 53.28 95 THR A O 1
ATOM 766 N N . GLN A 1 96 ? 23.760 -8.229 -31.658 1.00 54.66 96 GLN A N 1
ATOM 767 C CA . GLN A 1 96 ? 22.295 -8.315 -31.465 1.00 54.66 96 GLN A CA 1
ATOM 768 C C . GLN A 1 96 ? 21.576 -6.941 -31.393 1.00 54.66 96 GLN A C 1
ATOM 770 O O . GLN A 1 96 ? 20.759 -6.683 -30.510 1.00 54.66 96 GLN A O 1
ATOM 775 N N . HIS A 1 97 ? 21.834 -6.038 -32.351 1.00 53.31 97 HIS A N 1
ATOM 776 C CA . HIS A 1 97 ? 21.282 -4.666 -32.376 1.00 53.31 97 HIS A CA 1
ATOM 777 C C . HIS A 1 97 ? 19.747 -4.541 -32.285 1.00 53.31 97 HIS A C 1
ATOM 779 O O . HIS A 1 97 ? 19.247 -3.535 -31.779 1.00 53.31 97 HIS A O 1
ATOM 785 N N . TRP A 1 98 ? 18.986 -5.519 -32.782 1.00 51.00 98 TRP A N 1
ATOM 786 C CA . TRP A 1 98 ? 17.522 -5.428 -32.811 1.00 51.00 98 TRP A CA 1
ATOM 787 C C . TRP A 1 98 ? 16.876 -5.757 -31.457 1.00 51.00 98 TRP A C 1
ATOM 789 O O . TRP A 1 98 ? 15.880 -5.134 -31.091 1.00 51.00 98 TRP A O 1
ATOM 799 N N . TYR A 1 99 ? 17.481 -6.662 -30.681 1.00 56.84 99 TYR A N 1
ATOM 800 C CA . TYR A 1 99 ? 17.041 -6.999 -29.324 1.00 56.84 99 TYR A CA 1
ATOM 801 C C . TYR A 1 99 ? 17.259 -5.821 -28.364 1.00 56.84 99 TYR A C 1
ATOM 803 O O . TYR A 1 99 ? 16.392 -5.497 -27.556 1.00 56.84 99 TYR A O 1
ATOM 811 N N . PHE A 1 100 ? 18.357 -5.079 -28.539 1.00 55.47 100 PHE A N 1
ATOM 812 C CA . PHE A 1 100 ? 18.628 -3.848 -27.792 1.00 55.47 100 PHE A CA 1
ATOM 813 C C . PHE A 1 100 ? 17.559 -2.765 -28.016 1.00 55.47 100 PHE A C 1
ATOM 815 O O . PHE A 1 100 ? 17.095 -2.126 -27.070 1.00 55.47 100 PHE A O 1
ATOM 822 N N . GLN A 1 101 ? 17.128 -2.573 -29.268 1.00 57.97 101 GLN A N 1
ATOM 823 C CA . GLN A 1 101 ? 16.070 -1.613 -29.592 1.00 57.97 101 GLN A CA 1
ATOM 824 C C . GLN A 1 101 ? 14.708 -2.048 -29.033 1.00 57.97 101 GLN A C 1
ATOM 826 O O . GLN A 1 101 ? 13.956 -1.196 -28.564 1.00 57.97 101 GLN A O 1
ATOM 831 N N . ALA A 1 102 ? 14.402 -3.349 -29.024 1.00 60.97 102 ALA A N 1
ATOM 832 C CA . ALA A 1 102 ? 13.158 -3.874 -28.460 1.00 60.97 102 ALA A CA 1
ATOM 833 C C . ALA A 1 102 ? 13.070 -3.663 -26.936 1.00 60.97 102 ALA A C 1
ATOM 835 O O . ALA A 1 102 ? 12.064 -3.136 -26.452 1.00 60.97 102 ALA A O 1
ATOM 836 N N . SER A 1 103 ? 14.137 -3.975 -26.191 1.00 59.53 103 SER A N 1
ATOM 837 C CA . SER A 1 103 ? 14.181 -3.776 -24.734 1.00 59.53 103 SER A CA 1
ATOM 838 C C . SER A 1 103 ? 14.131 -2.295 -24.345 1.00 59.53 103 SER A C 1
ATOM 840 O O . SER A 1 103 ? 13.399 -1.920 -23.430 1.00 59.53 103 SER A O 1
ATOM 842 N N . LEU A 1 104 ? 14.807 -1.412 -25.093 1.00 62.06 104 LEU A N 1
ATOM 843 C CA . LEU A 1 104 ? 14.713 0.037 -24.873 1.00 62.06 104 LEU A CA 1
ATOM 844 C C . LEU A 1 104 ? 13.320 0.601 -25.166 1.00 62.06 104 LEU A C 1
ATOM 846 O O . LEU A 1 104 ? 12.853 1.485 -24.444 1.00 62.06 104 LEU A O 1
ATOM 850 N N . VAL A 1 105 ? 12.649 0.117 -26.214 1.00 66.88 105 VAL A N 1
ATOM 851 C CA . VAL A 1 105 ? 11.283 0.546 -26.550 1.00 66.88 105 VAL A CA 1
ATOM 852 C C . VAL A 1 105 ? 10.298 0.094 -25.473 1.00 66.88 105 VAL A C 1
ATOM 854 O O . VAL A 1 105 ? 9.467 0.902 -25.063 1.00 66.88 105 VAL A O 1
ATOM 857 N N . SER A 1 106 ? 10.425 -1.137 -24.967 1.00 64.00 106 SER A N 1
ATOM 858 C CA . SER A 1 106 ? 9.624 -1.650 -23.844 1.00 64.00 106 SER A CA 1
ATOM 859 C C . SER A 1 106 ? 9.808 -0.803 -22.578 1.00 64.00 106 SER A C 1
ATOM 861 O O . SER A 1 106 ? 8.834 -0.286 -22.022 1.00 64.00 106 SER A O 1
ATOM 863 N N . LEU A 1 107 ? 11.062 -0.546 -22.190 1.00 66.94 107 LEU A N 1
ATOM 864 C CA . LEU A 1 107 ? 11.399 0.273 -21.025 1.00 66.94 107 LEU A CA 1
ATOM 865 C C . LEU A 1 107 ? 10.855 1.705 -21.160 1.00 66.94 107 LEU A C 1
ATOM 867 O O . LEU A 1 107 ? 10.245 2.248 -20.237 1.00 66.94 107 LEU A O 1
ATOM 871 N N . THR A 1 108 ? 11.027 2.311 -22.338 1.00 67.25 108 THR A N 1
ATOM 872 C CA . THR A 1 108 ? 10.558 3.676 -22.621 1.00 67.25 108 THR A CA 1
ATOM 873 C C . THR A 1 108 ? 9.030 3.751 -22.633 1.00 67.25 108 THR A C 1
ATOM 875 O O . THR A 1 108 ? 8.456 4.708 -22.110 1.00 67.25 108 THR A O 1
ATOM 878 N N . ALA A 1 109 ? 8.356 2.741 -23.189 1.00 68.25 109 ALA A N 1
ATOM 879 C CA . ALA A 1 109 ? 6.900 2.648 -23.192 1.00 68.25 109 ALA A CA 1
ATOM 880 C C . ALA A 1 109 ? 6.340 2.481 -21.771 1.00 68.25 109 ALA A C 1
ATOM 882 O O . ALA A 1 109 ? 5.357 3.141 -21.430 1.00 68.25 109 ALA A O 1
ATOM 883 N N . ASN A 1 110 ? 6.991 1.681 -20.919 1.00 70.06 110 ASN A N 1
ATOM 884 C CA . ASN A 1 110 ? 6.619 1.536 -19.512 1.00 70.06 110 ASN A CA 1
ATOM 885 C C . ASN A 1 110 ? 6.738 2.872 -18.764 1.00 70.06 110 ASN A C 1
ATOM 887 O O . ASN A 1 110 ? 5.773 3.342 -18.156 1.00 70.06 110 ASN A O 1
ATOM 891 N N . LEU A 1 111 ? 7.883 3.551 -18.897 1.00 70.62 111 LEU A N 1
ATOM 892 C CA . LEU A 1 111 ? 8.112 4.857 -18.276 1.00 70.62 111 LEU A CA 1
ATOM 893 C C . LEU A 1 111 ? 7.076 5.895 -18.741 1.00 70.62 111 LEU A C 1
ATOM 895 O O . LEU A 1 111 ? 6.553 6.677 -17.944 1.00 70.62 111 LEU A O 1
ATOM 899 N N . PHE A 1 112 ? 6.738 5.885 -20.033 1.00 73.88 112 PHE A N 1
ATOM 900 C CA . PHE A 1 112 ? 5.737 6.777 -20.614 1.00 73.88 112 PHE A CA 1
ATOM 901 C C . PHE A 1 112 ? 4.329 6.510 -20.064 1.00 73.88 112 PHE A C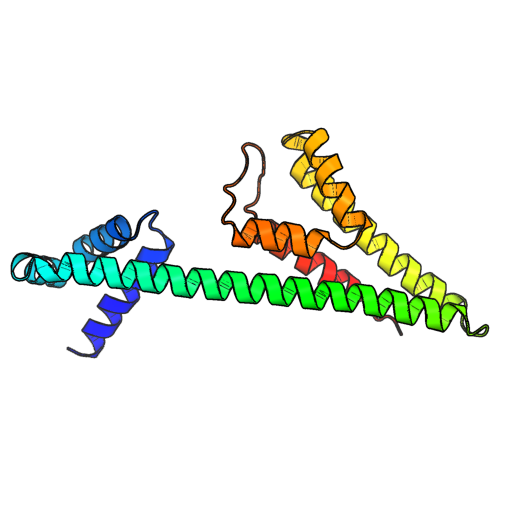 1
ATOM 903 O O . PHE A 1 112 ? 3.623 7.452 -19.692 1.00 73.88 112 PHE A O 1
ATOM 910 N N . CYS A 1 113 ? 3.932 5.242 -19.940 1.00 71.25 113 CYS A N 1
ATOM 911 C CA . CYS A 1 113 ? 2.663 4.846 -19.330 1.00 71.25 113 CYS A CA 1
ATOM 912 C C . CYS A 1 113 ? 2.581 5.254 -17.850 1.00 71.25 113 CYS A C 1
ATOM 914 O O . CYS A 1 113 ? 1.565 5.814 -17.428 1.00 71.25 113 CYS A O 1
ATOM 916 N N . GLN A 1 114 ? 3.656 5.065 -17.074 1.00 68.69 114 GLN A N 1
ATOM 917 C CA . GLN A 1 114 ? 3.730 5.502 -15.674 1.00 68.69 114 GLN A CA 1
ATOM 918 C C . GLN A 1 114 ? 3.589 7.028 -15.543 1.00 68.69 114 GLN A C 1
ATOM 920 O O . GLN A 1 114 ? 2.829 7.520 -14.704 1.00 68.69 114 GLN A O 1
ATOM 925 N N . LEU A 1 115 ? 4.258 7.795 -16.411 1.00 71.25 115 LEU A N 1
ATOM 926 C CA . LEU A 1 115 ? 4.152 9.257 -16.443 1.00 71.25 115 LEU A CA 1
ATOM 927 C C . LEU A 1 115 ? 2.747 9.733 -16.837 1.00 71.25 115 LEU A C 1
ATOM 929 O O . LEU A 1 115 ? 2.220 10.660 -16.214 1.00 71.25 115 LEU A O 1
ATOM 933 N N . LEU A 1 116 ? 2.114 9.093 -17.826 1.00 76.00 116 LEU A N 1
ATOM 934 C CA . LEU A 1 116 ? 0.732 9.383 -18.215 1.00 76.00 116 LEU A CA 1
ATOM 935 C C . LEU A 1 116 ? -0.248 9.103 -17.075 1.00 76.00 116 LEU A C 1
ATOM 937 O O . LEU A 1 116 ? -1.127 9.925 -16.816 1.00 76.00 116 LEU A O 1
ATOM 941 N N . TYR A 1 117 ? -0.085 7.986 -16.367 1.00 70.69 117 TYR A N 1
ATOM 942 C CA . TYR A 1 117 ? -0.937 7.625 -15.238 1.00 70.69 117 TYR A CA 1
ATOM 943 C C . TYR A 1 117 ? -0.851 8.667 -14.107 1.00 70.69 117 TYR A C 1
ATOM 945 O O . TYR A 1 117 ? -1.876 9.197 -13.670 1.00 70.69 117 TYR A O 1
ATOM 953 N N . ILE A 1 118 ? 0.363 9.068 -13.712 1.00 71.81 118 ILE A N 1
ATOM 954 C CA . ILE A 1 118 ? 0.598 10.108 -12.690 1.00 71.81 118 ILE A CA 1
ATOM 955 C C . ILE A 1 118 ? 0.039 11.455 -13.137 1.00 71.81 118 ILE A C 1
ATOM 957 O O . ILE A 1 118 ? -0.562 12.180 -12.338 1.00 71.81 118 ILE A O 1
ATOM 961 N N . TYR A 1 119 ? 0.211 11.800 -14.414 1.00 70.88 119 TYR A N 1
ATOM 962 C CA . TYR A 1 119 ? -0.343 13.019 -14.982 1.00 70.88 119 TYR A CA 1
ATOM 963 C C . TYR A 1 119 ? -1.876 13.008 -14.930 1.00 70.88 119 TYR A C 1
ATOM 965 O O . TYR A 1 119 ? -2.480 13.964 -14.446 1.00 70.88 119 TYR A O 1
ATOM 973 N N . ILE A 1 120 ? -2.525 11.921 -15.356 1.00 74.62 120 ILE A N 1
ATOM 974 C CA . ILE A 1 120 ? -3.988 11.774 -15.331 1.00 74.62 120 ILE A CA 1
ATOM 975 C C . ILE A 1 120 ? -4.530 11.793 -13.895 1.00 74.62 120 ILE A C 1
ATOM 977 O O . ILE A 1 120 ? -5.587 12.380 -13.655 1.00 74.62 120 ILE A O 1
ATOM 981 N N . GLN A 1 121 ? -3.813 11.207 -12.936 1.00 66.25 121 GLN A N 1
ATOM 982 C CA . GLN A 1 121 ? -4.234 11.163 -11.538 1.00 66.25 121 GLN A CA 1
ATOM 983 C C . GLN A 1 121 ? -4.041 12.509 -10.823 1.00 66.25 121 GLN A C 1
ATOM 985 O O . GLN A 1 121 ? -4.939 12.972 -10.117 1.00 66.25 121 GLN A O 1
ATOM 990 N N . ASN A 1 122 ? -2.900 13.172 -11.018 1.00 66.69 122 ASN A N 1
ATOM 991 C CA . ASN A 1 122 ? -2.545 14.389 -10.285 1.00 66.69 122 ASN A CA 1
ATOM 992 C C . ASN A 1 122 ? -2.857 15.699 -11.033 1.00 66.69 122 ASN A C 1
ATOM 994 O O . ASN A 1 122 ? -2.758 16.771 -10.425 1.00 66.69 122 ASN A O 1
ATOM 998 N N . ARG A 1 123 ? -3.317 15.660 -12.300 1.00 66.06 123 ARG A N 1
ATOM 999 C CA . ARG A 1 123 ? -3.751 16.863 -13.055 1.00 66.06 123 ARG A CA 1
ATOM 1000 C C . ARG A 1 123 ? -4.833 17.672 -12.344 1.00 66.06 123 ARG A C 1
ATOM 1002 O O . ARG A 1 123 ? -4.894 18.879 -12.547 1.00 66.06 123 ARG A O 1
ATOM 1009 N N . MET A 1 124 ? -5.670 17.031 -11.523 1.00 59.28 124 MET A N 1
ATOM 1010 C CA . MET A 1 124 ? -6.748 17.709 -10.790 1.00 59.28 124 MET A CA 1
ATOM 1011 C C . MET A 1 124 ? -6.347 18.183 -9.385 1.00 59.28 124 MET A C 1
ATOM 1013 O O . MET A 1 124 ? -7.092 18.939 -8.773 1.00 59.28 124 MET A O 1
ATOM 1017 N N . VAL A 1 125 ? -5.186 17.760 -8.873 1.00 62.44 125 VAL A N 1
ATOM 1018 C CA . VAL A 1 125 ? -4.712 18.096 -7.517 1.00 62.44 125 VAL A CA 1
ATOM 1019 C C . VAL A 1 125 ? -3.763 19.296 -7.550 1.00 62.44 125 VAL A C 1
ATOM 1021 O O . VAL A 1 125 ? -3.795 20.142 -6.662 1.00 62.44 125 VAL A O 1
ATOM 1024 N N . GLY A 1 126 ? -2.923 19.396 -8.587 1.00 63.97 126 GLY A N 1
ATOM 1025 C CA . GLY A 1 126 ? -2.059 20.556 -8.813 1.00 63.97 126 GLY A CA 1
ATOM 1026 C C . GLY A 1 126 ? -0.742 20.220 -9.516 1.00 63.97 126 GLY A C 1
ATOM 1027 O O . GLY A 1 126 ? -0.083 19.227 -9.214 1.00 63.97 126 GLY A O 1
ATOM 1028 N N . ARG A 1 127 ? -0.302 21.104 -10.424 1.00 64.12 127 ARG A N 1
ATOM 1029 C CA . ARG A 1 127 ? 0.893 20.911 -11.278 1.00 64.12 127 ARG A CA 1
ATOM 1030 C C . ARG A 1 127 ? 2.205 20.748 -10.497 1.00 64.12 127 ARG A C 1
ATOM 1032 O O . ARG A 1 127 ? 3.086 20.024 -10.946 1.00 64.12 127 ARG A O 1
ATOM 1039 N N . LYS A 1 128 ? 2.324 21.371 -9.316 1.00 66.88 128 LYS A N 1
ATOM 1040 C CA . LYS A 1 128 ? 3.490 21.210 -8.420 1.00 66.88 128 LYS A CA 1
ATOM 1041 C C . LYS A 1 128 ? 3.617 19.779 -7.890 1.00 66.88 128 LYS A C 1
ATOM 1043 O O . LYS A 1 128 ? 4.721 19.272 -7.750 1.00 66.88 128 LYS A O 1
ATOM 1048 N N . LYS A 1 129 ? 2.482 19.127 -7.630 1.00 67.56 129 LYS A N 1
ATOM 1049 C CA . LYS A 1 129 ? 2.433 17.748 -7.144 1.00 67.56 129 LYS A CA 1
ATOM 1050 C C . LYS A 1 129 ? 2.811 16.750 -8.236 1.00 67.56 129 LYS A C 1
ATOM 1052 O O . LYS A 1 129 ? 3.572 15.835 -7.967 1.00 67.56 129 LYS A O 1
ATOM 1057 N N . VAL A 1 130 ? 2.337 16.986 -9.465 1.00 66.12 130 VAL A N 1
ATOM 1058 C CA . VAL A 1 130 ? 2.732 16.207 -10.651 1.00 66.12 130 VAL A CA 1
ATOM 1059 C C . VAL A 1 130 ? 4.254 16.231 -10.805 1.00 66.12 130 VAL A C 1
ATOM 1061 O O . VAL A 1 130 ? 4.864 15.177 -10.825 1.00 66.12 130 VAL A O 1
ATOM 1064 N N . LEU A 1 131 ? 4.877 17.418 -10.804 1.00 65.06 131 LEU A N 1
ATOM 1065 C CA . LEU A 1 131 ? 6.337 17.566 -10.915 1.00 65.06 131 LEU A CA 1
ATOM 1066 C C . LEU A 1 131 ? 7.110 16.836 -9.807 1.00 65.06 131 LEU A C 1
ATOM 1068 O O . LEU A 1 131 ? 8.098 16.165 -10.091 1.00 65.06 131 LEU A O 1
ATOM 1072 N N . LEU A 1 132 ? 6.653 16.940 -8.556 1.00 67.19 132 LEU A N 1
ATOM 1073 C CA . LEU A 1 132 ? 7.288 16.258 -7.425 1.00 67.19 132 LEU A CA 1
ATOM 1074 C C . LEU A 1 132 ? 7.167 14.733 -7.497 1.00 67.19 132 LEU A C 1
ATOM 1076 O O . LEU A 1 132 ? 8.053 14.044 -7.007 1.00 67.19 132 LEU A O 1
ATOM 1080 N N . GLU A 1 133 ? 6.097 14.206 -8.093 1.00 67.81 133 GLU A N 1
ATOM 1081 C CA . GLU A 1 133 ? 5.919 12.763 -8.291 1.00 67.81 133 GLU A CA 1
ATOM 1082 C C . GLU A 1 133 ? 6.592 12.254 -9.568 1.00 67.81 133 GLU A C 1
ATOM 1084 O O . GLU A 1 133 ? 6.985 11.096 -9.623 1.00 67.81 133 GLU A O 1
ATOM 1089 N N . THR A 1 134 ? 6.812 13.121 -10.556 1.00 66.88 134 THR A N 1
ATOM 1090 C C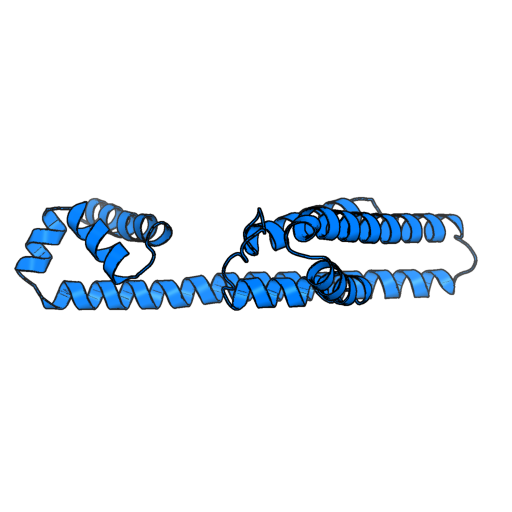A . THR A 1 134 ? 7.575 12.821 -11.772 1.00 66.88 134 THR A CA 1
ATOM 1091 C C . THR A 1 134 ? 9.071 12.607 -11.490 1.00 66.88 134 THR A C 1
ATOM 1093 O O . THR A 1 134 ? 9.684 11.745 -12.109 1.00 66.88 134 THR A O 1
ATOM 1096 N N . LEU A 1 135 ? 9.671 13.328 -10.536 1.00 70.94 135 LEU A N 1
ATOM 1097 C CA . LEU A 1 135 ? 11.094 13.174 -10.181 1.00 70.94 135 LEU A CA 1
ATOM 1098 C C . LEU A 1 135 ? 11.481 11.755 -9.703 1.00 70.94 135 LEU A C 1
ATOM 1100 O O . LEU A 1 135 ? 12.417 11.186 -10.261 1.00 70.94 135 LEU A O 1
ATOM 1104 N N . PRO A 1 136 ? 10.790 11.139 -8.723 1.00 67.50 136 PRO A N 1
ATOM 1105 C CA . PRO A 1 136 ? 11.107 9.780 -8.292 1.00 67.50 136 PRO A CA 1
ATOM 1106 C C . PRO A 1 136 ? 10.765 8.708 -9.339 1.00 67.50 136 PRO A C 1
ATOM 1108 O O . PRO A 1 136 ? 11.319 7.618 -9.255 1.00 67.50 136 PRO A O 1
ATOM 1111 N N . VAL A 1 137 ? 9.919 8.995 -10.338 1.00 68.44 137 VAL A N 1
ATOM 1112 C CA . VAL A 1 137 ? 9.675 8.084 -11.481 1.00 68.44 137 VAL A CA 1
ATOM 1113 C C . VAL A 1 137 ? 10.916 7.968 -12.348 1.00 68.44 137 VAL A C 1
ATOM 1115 O O . VAL A 1 137 ? 11.353 6.863 -12.633 1.00 68.44 137 VAL A O 1
ATOM 1118 N N . PHE A 1 138 ? 11.524 9.100 -12.713 1.00 62.59 138 PHE A N 1
ATOM 1119 C CA . PHE A 1 138 ? 12.738 9.108 -13.532 1.00 62.59 138 PHE A CA 1
ATOM 1120 C C . PHE A 1 138 ? 13.928 8.418 -12.854 1.00 62.59 138 PHE A C 1
ATOM 1122 O O . PHE A 1 138 ? 14.820 7.931 -13.536 1.00 62.59 138 PHE A O 1
ATOM 1129 N N . ILE A 1 139 ? 13.934 8.367 -11.520 1.00 65.19 139 ILE A N 1
ATOM 1130 C CA . ILE A 1 139 ? 14.981 7.719 -10.717 1.00 65.19 139 ILE A CA 1
ATOM 1131 C C . ILE A 1 139 ? 14.639 6.235 -10.440 1.00 65.19 139 ILE A C 1
ATOM 1133 O O . ILE A 1 139 ? 15.454 5.513 -9.878 1.00 65.19 139 ILE A O 1
ATOM 1137 N N . GLY A 1 140 ? 13.438 5.758 -10.799 1.00 62.19 140 GLY A N 1
ATOM 1138 C CA . GLY A 1 140 ? 12.975 4.406 -10.448 1.00 62.19 140 GLY A CA 1
ATOM 1139 C C . GLY A 1 140 ? 12.665 4.224 -8.956 1.00 62.19 140 GLY A C 1
ATOM 1140 O O . GLY A 1 140 ? 12.481 3.114 -8.470 1.00 62.19 140 GLY A O 1
ATOM 1141 N N . PHE A 1 141 ? 12.594 5.323 -8.201 1.00 66.56 141 PHE A N 1
ATOM 1142 C CA . PHE A 1 141 ? 12.369 5.338 -6.754 1.00 66.56 141 PHE A CA 1
ATOM 1143 C C . PHE A 1 141 ? 10.886 5.505 -6.383 1.00 66.56 141 PHE A C 1
ATOM 1145 O O . PHE A 1 141 ? 10.524 5.498 -5.204 1.00 66.56 141 PHE A O 1
ATOM 1152 N N . LYS A 1 142 ? 10.000 5.658 -7.378 1.00 69.00 142 LYS A N 1
ATOM 1153 C CA . LYS A 1 142 ? 8.549 5.775 -7.177 1.00 69.00 142 LYS A CA 1
ATOM 1154 C C . LYS A 1 142 ? 7.954 4.606 -6.373 1.00 69.00 142 LYS A C 1
ATOM 1156 O O . LYS A 1 142 ? 7.221 4.908 -5.431 1.00 69.00 142 LYS A O 1
ATOM 1161 N N . PRO A 1 143 ? 8.302 3.324 -6.620 1.00 64.88 143 PRO A N 1
ATOM 1162 C CA . PRO A 1 143 ? 7.795 2.213 -5.814 1.00 64.88 143 PRO A CA 1
ATOM 1163 C C . PRO A 1 143 ? 8.104 2.369 -4.319 1.00 64.88 143 PRO A C 1
ATOM 1165 O O . PRO A 1 143 ? 7.258 2.061 -3.484 1.00 64.88 143 PRO A O 1
ATOM 1168 N N . ALA A 1 144 ? 9.275 2.912 -3.966 1.00 65.06 144 ALA A N 1
ATOM 1169 C CA . ALA A 1 144 ? 9.661 3.166 -2.578 1.00 65.06 144 ALA A CA 1
ATOM 1170 C C . ALA A 1 144 ? 8.892 4.342 -1.954 1.00 65.06 144 ALA A C 1
ATOM 1172 O O . ALA A 1 144 ? 8.459 4.258 -0.804 1.00 65.06 144 ALA A O 1
ATOM 1173 N N . VAL A 1 145 ? 8.682 5.428 -2.706 1.00 67.50 145 VAL A N 1
ATOM 1174 C CA . VAL A 1 145 ? 7.906 6.595 -2.244 1.00 67.50 145 VAL A CA 1
ATOM 1175 C C . VAL A 1 145 ? 6.434 6.234 -2.047 1.00 67.50 145 VAL A C 1
ATOM 1177 O O . VAL A 1 145 ? 5.832 6.619 -1.041 1.00 67.50 145 VAL A O 1
ATOM 1180 N N . ASP A 1 146 ? 5.859 5.465 -2.967 1.00 67.12 146 ASP A N 1
ATOM 1181 C CA . ASP A 1 146 ? 4.472 5.014 -2.873 1.00 67.12 146 ASP A CA 1
ATOM 1182 C C . ASP A 1 146 ? 4.310 3.977 -1.752 1.00 67.12 146 ASP A C 1
ATOM 1184 O O . ASP A 1 146 ? 3.370 4.075 -0.961 1.00 67.12 146 ASP A O 1
ATOM 1188 N N . ALA A 1 147 ? 5.273 3.063 -1.585 1.00 64.44 147 ALA A N 1
ATOM 1189 C CA . ALA A 1 147 ? 5.312 2.139 -0.453 1.00 64.44 147 ALA A CA 1
ATOM 1190 C C . ALA A 1 147 ? 5.384 2.869 0.892 1.00 64.44 147 ALA A C 1
ATOM 1192 O O . ALA A 1 147 ? 4.642 2.537 1.816 1.00 64.44 147 ALA A O 1
ATOM 1193 N N . TYR A 1 148 ? 6.219 3.906 0.989 1.00 66.19 148 TYR A N 1
ATOM 1194 C CA . TYR A 1 148 ? 6.323 4.742 2.180 1.00 66.19 148 TYR A CA 1
ATOM 1195 C C . TYR A 1 148 ? 5.013 5.478 2.482 1.00 66.19 148 TYR A C 1
ATOM 1197 O O . TYR A 1 148 ? 4.608 5.561 3.641 1.00 66.19 148 TYR A O 1
ATOM 1205 N N . ARG A 1 149 ? 4.300 5.975 1.464 1.00 68.12 149 ARG A N 1
ATOM 1206 C CA . ARG A 1 149 ? 2.993 6.643 1.625 1.00 68.12 149 ARG A CA 1
ATOM 1207 C C . ARG A 1 149 ? 1.889 5.688 2.072 1.00 68.12 149 ARG A C 1
ATOM 1209 O O . ARG A 1 149 ? 1.104 6.038 2.952 1.00 68.12 149 ARG A O 1
ATOM 1216 N N . VAL A 1 150 ? 1.848 4.482 1.508 1.00 63.66 150 VAL A N 1
ATOM 1217 C CA . VAL A 1 150 ? 0.929 3.424 1.952 1.00 63.66 150 VAL A CA 1
ATOM 1218 C C . VAL A 1 150 ? 1.260 3.001 3.383 1.00 63.66 150 VAL A C 1
ATOM 1220 O O . VAL A 1 150 ? 0.363 2.858 4.210 1.00 63.66 150 VAL A O 1
ATOM 1223 N N . ALA A 1 151 ? 2.546 2.859 3.708 1.00 58.91 151 ALA A N 1
ATOM 1224 C CA . ALA A 1 151 ? 2.992 2.442 5.029 1.00 58.91 151 ALA A CA 1
ATOM 1225 C C . ALA A 1 151 ? 2.765 3.503 6.114 1.00 58.91 151 ALA A C 1
ATOM 1227 O O . ALA A 1 151 ? 2.405 3.158 7.236 1.00 58.91 151 ALA A O 1
ATOM 1228 N N . SER A 1 152 ? 2.936 4.783 5.784 1.00 60.25 152 SER A N 1
ATOM 1229 C CA . SER A 1 152 ? 2.662 5.910 6.687 1.00 60.25 152 SER A CA 1
ATOM 1230 C C . SER A 1 152 ? 1.168 6.205 6.854 1.00 60.25 152 SER A C 1
ATOM 1232 O O . SER A 1 152 ? 0.809 7.051 7.670 1.00 60.25 152 SER A O 1
ATOM 1234 N N . GLY A 1 153 ? 0.290 5.502 6.126 1.00 56.81 153 GLY A N 1
ATOM 1235 C CA . GLY A 1 153 ? -1.157 5.675 6.229 1.00 56.81 153 GLY A CA 1
ATOM 1236 C C . GLY A 1 153 ? -1.630 7.043 5.737 1.00 56.81 153 GLY A C 1
ATOM 1237 O O . GLY A 1 153 ? -2.618 7.567 6.249 1.00 56.81 153 GLY A O 1
ATOM 1238 N N . ALA A 1 154 ? -0.919 7.648 4.779 1.00 59.50 154 ALA A N 1
ATOM 1239 C CA . ALA A 1 154 ? -1.259 8.971 4.271 1.00 59.50 154 ALA A CA 1
ATOM 1240 C C . ALA A 1 154 ? -2.714 8.999 3.764 1.00 59.50 154 ALA A C 1
ATOM 1242 O O . ALA A 1 154 ? -3.100 8.231 2.883 1.00 59.50 154 ALA A O 1
ATOM 1243 N N . THR A 1 155 ? -3.540 9.885 4.321 1.00 53.62 155 THR A N 1
ATOM 1244 C CA . THR A 1 155 ? -4.938 10.052 3.900 1.00 53.62 155 THR A CA 1
ATOM 1245 C C . THR A 1 155 ? -5.019 10.578 2.467 1.00 53.62 155 THR A C 1
ATOM 1247 O O . THR A 1 155 ? -4.180 11.386 2.059 1.00 53.62 155 THR A O 1
ATOM 1250 N N . GLN A 1 156 ? -6.055 10.177 1.719 1.00 53.25 156 GLN A N 1
ATOM 1251 C CA . GLN A 1 156 ? -6.322 10.712 0.379 1.00 53.25 156 GLN A CA 1
ATOM 1252 C C . GLN A 1 156 ? -6.330 12.243 0.401 1.00 53.25 156 GLN A C 1
ATOM 1254 O O . GLN A 1 156 ? -7.112 12.875 1.113 1.00 53.25 156 GLN A O 1
ATOM 1259 N N . LEU A 1 157 ? -5.452 12.850 -0.395 1.00 55.16 157 LEU A N 1
ATOM 1260 C CA . LEU A 1 157 ? -5.392 14.301 -0.519 1.00 55.16 157 LEU A CA 1
ATOM 1261 C C . LEU A 1 157 ? -6.607 14.789 -1.321 1.00 55.16 157 LEU A C 1
ATOM 1263 O O . LEU A 1 157 ? -6.953 14.188 -2.339 1.00 55.16 157 LEU A O 1
ATOM 1267 N N . LYS A 1 158 ? -7.254 15.880 -0.872 1.00 44.62 158 LYS A N 1
ATOM 1268 C CA . LYS A 1 158 ? -8.418 16.485 -1.553 1.00 44.62 158 LYS A CA 1
ATOM 1269 C C . LYS A 1 158 ? -8.107 16.678 -3.045 1.00 44.62 158 LYS A C 1
ATOM 1271 O O . LYS A 1 158 ? -7.242 17.476 -3.396 1.00 44.62 158 LYS A O 1
ATOM 1276 N N . GLY A 1 159 ? -8.804 15.928 -3.902 1.00 53.50 159 GLY A N 1
ATOM 1277 C CA . GLY A 1 159 ? -8.640 15.939 -5.361 1.00 53.50 159 GLY A CA 1
ATOM 1278 C C . GLY A 1 159 ? -8.044 14.661 -5.973 1.00 53.50 159 GLY A C 1
ATOM 1279 O O . GLY A 1 159 ? -8.133 14.500 -7.189 1.00 53.50 159 GLY A O 1
ATOM 1280 N N . GLN A 1 160 ? -7.466 13.745 -5.183 1.00 56.50 160 GLN A N 1
ATOM 1281 C CA . GLN A 1 160 ? -7.067 12.417 -5.673 1.00 56.50 160 GLN A CA 1
ATOM 1282 C C . GLN A 1 160 ? -8.287 11.491 -5.743 1.00 56.50 160 GLN A C 1
ATOM 1284 O O . GLN A 1 160 ? -9.025 11.353 -4.771 1.00 56.50 160 GLN A O 1
ATOM 1289 N N . LYS A 1 161 ? -8.497 10.852 -6.901 1.00 57.78 161 LYS A N 1
ATOM 1290 C CA . LYS A 1 161 ? -9.640 9.948 -7.135 1.00 57.78 161 LYS A CA 1
ATOM 1291 C C . LYS A 1 161 ? -9.469 8.565 -6.500 1.00 57.78 161 LYS A C 1
ATOM 1293 O O . LYS A 1 161 ? -10.465 7.927 -6.181 1.00 57.78 161 LYS A O 1
ATOM 1298 N N . PHE A 1 162 ? -8.230 8.113 -6.313 1.00 60.25 162 PHE A N 1
ATOM 1299 C CA . PHE A 1 162 ? -7.908 6.767 -5.834 1.00 60.25 162 PHE A CA 1
ATOM 1300 C C . PHE A 1 162 ? -7.139 6.817 -4.517 1.00 60.25 162 PHE A C 1
ATOM 1302 O O . PHE A 1 162 ? -6.499 7.825 -4.206 1.00 60.25 162 PHE A O 1
ATOM 1309 N N . SER A 1 163 ? -7.283 5.775 -3.696 1.00 65.94 163 SER A N 1
ATOM 1310 C CA . SER A 1 163 ? -6.541 5.663 -2.441 1.00 65.94 163 SER A CA 1
ATOM 1311 C C . SER A 1 163 ? -5.079 5.296 -2.729 1.00 65.94 163 SER A C 1
ATOM 1313 O O . SER A 1 163 ? -4.812 4.668 -3.756 1.00 65.94 163 SER A O 1
ATOM 1315 N N . PRO A 1 164 ? -4.126 5.632 -1.840 1.00 65.94 164 PRO A N 1
ATOM 1316 C CA . PRO A 1 164 ? -2.706 5.327 -2.054 1.00 65.94 164 PRO A CA 1
ATOM 1317 C C . PRO A 1 164 ? -2.423 3.840 -2.314 1.00 65.94 164 PRO A C 1
ATOM 1319 O O . PRO A 1 164 ? -1.527 3.498 -3.077 1.00 65.94 164 PRO A O 1
ATOM 1322 N N . MET A 1 165 ? -3.225 2.944 -1.727 1.00 64.38 165 MET A N 1
ATOM 1323 C CA . MET A 1 165 ? -3.122 1.499 -1.955 1.00 64.38 165 MET A CA 1
ATOM 1324 C C . MET A 1 165 ? -3.545 1.102 -3.379 1.00 64.38 165 MET A C 1
ATOM 1326 O O . MET A 1 165 ? -2.898 0.265 -4.007 1.00 64.38 165 MET A O 1
ATOM 1330 N N . ILE A 1 166 ? -4.618 1.708 -3.901 1.00 68.44 166 ILE A N 1
ATOM 1331 C CA . ILE A 1 166 ? -5.081 1.479 -5.278 1.00 68.44 166 ILE A CA 1
ATOM 1332 C C . ILE A 1 166 ? -4.065 2.049 -6.271 1.00 68.44 166 ILE A C 1
ATOM 1334 O O . ILE A 1 166 ? -3.796 1.415 -7.282 1.00 68.44 166 ILE A O 1
ATOM 1338 N N . GLU A 1 167 ? -3.459 3.197 -5.966 1.00 67.50 167 GLU A N 1
ATOM 1339 C CA . GLU A 1 167 ? -2.406 3.798 -6.793 1.00 67.50 167 GLU A CA 1
ATOM 1340 C C . GLU A 1 167 ? -1.161 2.904 -6.890 1.00 67.50 167 GLU A C 1
ATOM 1342 O O . GLU A 1 167 ? -0.678 2.645 -7.995 1.00 67.50 167 GLU A O 1
ATOM 1347 N N . LEU A 1 168 ? -0.691 2.368 -5.759 1.00 70.00 168 LEU A N 1
ATOM 1348 C CA . LEU A 1 168 ? 0.425 1.420 -5.731 1.00 70.00 168 LEU A CA 1
ATOM 1349 C C . LEU A 1 168 ? 0.088 0.131 -6.495 1.00 70.00 168 LEU A C 1
ATOM 1351 O O . LEU A 1 168 ? 0.908 -0.366 -7.261 1.00 70.00 168 LEU A O 1
ATOM 1355 N N . THR A 1 169 ? -1.136 -0.380 -6.338 1.00 71.88 169 THR A N 1
ATOM 1356 C CA . THR A 1 169 ? -1.594 -1.592 -7.036 1.00 71.88 169 THR A CA 1
ATOM 1357 C C . THR A 1 169 ? -1.703 -1.369 -8.545 1.00 71.88 169 THR A C 1
ATOM 1359 O O . THR A 1 169 ? -1.225 -2.191 -9.317 1.00 71.88 169 THR A O 1
ATOM 1362 N N . ALA A 1 170 ? -2.285 -0.250 -8.981 1.00 70.31 170 ALA A N 1
ATOM 1363 C CA . ALA A 1 170 ? -2.413 0.082 -10.397 1.00 70.31 170 ALA A CA 1
ATOM 1364 C C . ALA A 1 170 ? -1.039 0.246 -11.056 1.00 70.31 170 ALA A C 1
ATOM 1366 O O . ALA A 1 170 ? -0.809 -0.313 -12.125 1.00 70.31 170 ALA A O 1
ATOM 1367 N N . THR A 1 171 ? -0.112 0.942 -10.390 1.00 71.25 171 THR A N 1
ATOM 1368 C CA . THR A 1 171 ? 1.269 1.105 -10.873 1.00 71.25 171 THR A CA 1
ATOM 1369 C C . THR A 1 171 ? 1.961 -0.253 -11.015 1.00 71.25 171 THR A C 1
ATOM 1371 O O . THR A 1 171 ? 2.543 -0.527 -12.058 1.00 71.25 171 THR A O 1
ATOM 1374 N N . LYS A 1 172 ? 1.796 -1.147 -10.032 1.00 71.44 172 LYS A N 1
ATOM 1375 C CA . LYS A 1 172 ? 2.311 -2.524 -10.088 1.00 71.44 172 LYS A CA 1
ATOM 1376 C C . LYS A 1 172 ? 1.711 -3.352 -11.217 1.00 71.44 172 LYS A C 1
ATOM 1378 O O . LYS A 1 172 ? 2.423 -4.117 -11.853 1.00 71.44 172 LYS A O 1
ATOM 1383 N N . CYS A 1 173 ? 0.415 -3.209 -11.486 1.00 71.62 173 CYS A N 1
ATOM 1384 C CA . CYS A 1 173 ? -0.204 -3.876 -12.627 1.00 71.62 173 CYS A CA 1
ATOM 1385 C C . CYS A 1 173 ? 0.416 -3.397 -13.942 1.00 71.62 173 CYS A C 1
ATOM 1387 O O . CYS A 1 173 ? 0.720 -4.228 -14.789 1.00 71.62 173 CYS A O 1
ATOM 1389 N N . PHE A 1 174 ? 0.633 -2.089 -14.109 1.00 67.88 174 PHE A N 1
ATOM 1390 C CA . PHE A 1 174 ? 1.299 -1.560 -15.301 1.00 67.88 174 PHE A CA 1
ATOM 1391 C C . PHE A 1 174 ? 2.741 -2.063 -15.439 1.00 67.88 174 PHE A C 1
ATOM 1393 O O . PHE A 1 174 ? 3.116 -2.455 -16.539 1.00 67.88 174 PHE A O 1
ATOM 1400 N N . GLU A 1 175 ? 3.503 -2.116 -14.342 1.00 63.25 175 GLU A N 1
ATOM 1401 C CA . GLU A 1 175 ? 4.854 -2.701 -14.315 1.00 63.25 175 GLU A CA 1
ATOM 1402 C C . GLU A 1 175 ? 4.835 -4.166 -14.769 1.00 63.25 175 GLU A C 1
ATOM 1404 O O . GLU A 1 175 ? 5.477 -4.504 -15.758 1.00 63.25 175 GLU A O 1
ATOM 1409 N N . MET A 1 176 ? 3.979 -5.001 -14.171 1.00 70.44 176 MET A N 1
ATOM 1410 C CA . MET A 1 176 ? 3.835 -6.407 -14.567 1.00 70.44 176 MET A CA 1
ATOM 1411 C C . MET A 1 176 ? 3.406 -6.586 -16.031 1.00 70.44 176 MET A C 1
ATOM 1413 O O . MET A 1 176 ? 3.808 -7.549 -16.675 1.00 70.44 176 MET A O 1
ATOM 1417 N N . PHE A 1 177 ? 2.558 -5.701 -16.565 1.00 63.72 177 PHE A N 1
ATOM 1418 C CA . PHE A 1 177 ? 2.144 -5.752 -17.972 1.00 63.72 177 PHE A CA 1
ATOM 1419 C C . PHE A 1 177 ? 3.282 -5.389 -18.929 1.00 63.72 177 PHE A C 1
ATOM 1421 O O . PHE A 1 177 ? 3.335 -5.939 -20.028 1.00 63.72 177 PHE A O 1
ATOM 1428 N N . ALA A 1 178 ? 4.166 -4.472 -18.533 1.00 58.91 178 ALA A N 1
ATOM 1429 C CA . ALA A 1 178 ? 5.338 -4.110 -19.317 1.00 58.91 178 ALA A CA 1
ATOM 1430 C C . ALA A 1 178 ? 6.420 -5.200 -19.262 1.00 58.91 178 ALA A C 1
ATOM 1432 O O . ALA A 1 178 ? 6.974 -5.555 -20.299 1.00 58.91 178 ALA A O 1
ATOM 1433 N N . GLU A 1 179 ? 6.655 -5.777 -18.083 1.00 55.56 179 GLU A N 1
ATOM 1434 C CA . GLU A 1 179 ? 7.607 -6.877 -17.858 1.00 55.56 179 GLU A CA 1
ATOM 1435 C C . GLU A 1 179 ? 7.137 -8.208 -18.480 1.00 55.56 179 GLU A C 1
ATOM 1437 O O . GLU A 1 179 ? 7.948 -9.054 -18.843 1.00 55.56 179 GLU A O 1
ATOM 1442 N N . ALA A 1 180 ? 5.824 -8.407 -18.661 1.00 58.00 180 ALA A N 1
ATOM 1443 C CA . ALA A 1 180 ? 5.276 -9.597 -19.321 1.00 58.00 180 ALA A CA 1
ATOM 1444 C C . ALA A 1 180 ? 5.525 -9.640 -20.841 1.00 58.00 180 ALA A C 1
ATOM 1446 O O . ALA A 1 180 ? 5.258 -10.667 -21.472 1.00 58.00 180 ALA A O 1
ATOM 1447 N N . ILE A 1 181 ? 6.006 -8.548 -21.447 1.00 55.22 181 ILE A N 1
ATOM 1448 C CA . ILE A 1 181 ? 6.473 -8.559 -22.834 1.00 55.22 181 ILE A CA 1
A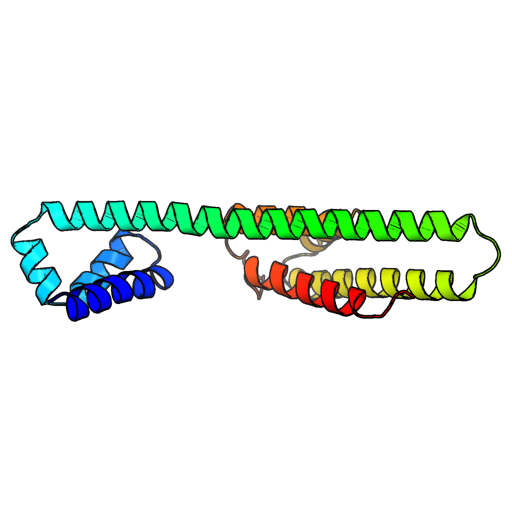TOM 1449 C C . ILE A 1 181 ? 7.841 -9.244 -22.815 1.00 55.22 181 ILE A C 1
ATOM 1451 O O . ILE A 1 181 ? 8.767 -8.683 -22.233 1.00 55.22 181 ILE A O 1
ATOM 1455 N N . PRO A 1 182 ? 7.991 -10.442 -23.410 1.00 43.72 182 PRO A N 1
ATOM 1456 C CA . PRO A 1 182 ? 9.223 -11.201 -23.296 1.00 43.72 182 PRO A CA 1
ATOM 1457 C C . PRO A 1 182 ? 10.382 -10.396 -23.889 1.00 43.72 182 PRO A C 1
ATOM 1459 O O . PRO A 1 182 ? 10.491 -10.249 -25.107 1.00 43.72 182 PRO A O 1
ATOM 1462 N N . GLY A 1 183 ? 11.239 -9.882 -23.007 1.00 45.91 183 GLY A N 1
ATOM 1463 C CA . GLY A 1 183 ? 12.627 -9.595 -23.323 1.00 45.91 183 GLY A CA 1
ATOM 1464 C C . GLY A 1 183 ? 13.323 -10.937 -23.488 1.00 45.91 183 GLY A C 1
ATOM 1465 O O . GLY A 1 183 ? 13.672 -11.583 -22.502 1.00 45.91 183 GLY A O 1
ATOM 1466 N N . VAL A 1 184 ? 13.398 -11.403 -24.731 1.00 40.56 184 VAL A N 1
ATOM 1467 C CA . VAL A 1 184 ? 14.287 -12.499 -25.136 1.00 40.56 184 VAL A CA 1
ATOM 1468 C C . VAL A 1 184 ? 15.700 -11.976 -25.329 1.00 40.56 184 VAL A C 1
ATOM 1470 O O . VAL A 1 184 ? 15.834 -10.858 -25.879 1.00 40.56 184 VAL A O 1
#

Secondary structure (DSSP, 8-state):
-HHHHHHHHHHHHHHTTS-SSHHHHHHHHHHH-HHHHHHHHH-HHHHHHHHHHHHHHHHHHHHHHHHHHHHHHHHHHHHHHHHHHHHHHHTT-TT-HHHHHHHHHHHHHHHHHHHHHHHHHHTTT-HHHHHHHHHHHHTT-HHHHHHHHHHTTPPPPTT-SS-HHHHHHHHHHHHHHHHTS---

pLDDT: mean 70.3, std 10.37, range [40.56, 88.38]

Organism: NCBI:txid91992

Sequence (184 aa):
AQKEGREIGARLTQLYIDAVSADEAVDKWTGAFPVVQDFIRDNMWFKSFVVSLTLQLWRKVALSVQARVYFGAFTSMLDLASDIYVTTMFSYDETQHWYFQASLVSLTANLFCQLLYIYIQNRMVGRKKVLLETLPVFIGFKPAVDAYRVASGATQLKGQKFSPMIELTATKCFEMFAEAIPGV

Foldseek 3Di:
DVVVVVVLVVQLVVLLVVDPALLRSLVVSCVVDVVVVVVCVVPVVVSVVSSVVSVVVVVVVLVVLLVVLQVVLVVQLVVVVVLVVVLVVVVVPPDCVVLNVVSVVLVVVLLVVLLVVLCVQCVQVDPVVSVVLNVCSVVSCNSVVLSVCVSVVPADDVRGPDGSVVVSVVNVVSVVVSPVPDSD

Radius of gyration: 23.63 Å; chains: 1; bounding box: 56×45×66 Å